Protein AF-A0A1B9M9N9-F1 (afdb_monomer_lite)

Secondary structure (DSSP, 8-state):
--GGGHHHHHHHHHHHHSEEE---EEEEEEEEETTEEEEEEEEE-TTS-EEEEEEEEE---SSPPP--EEEESS-TT-EEEHHHHHHHHHHHHHHHHHHHHHHHHHHHHHHHHHHHHHHHHHHHTTTTS-EEEEEEEEEEEEETTEEEEEEEEE-TTS-EEEEEEEEETTTT--B-EEEEEETTEEEEEEEEETTEEEEEEPBTT-TTS---HHHHHHHHHHH-

Foldseek 3Di:
DPPVVVVVVVLLVQCVVAKDFDDWDKDKDWDDDPQKIKMWMWTQDPVRDIDIDIAIAGDDDPDDDDWTKIAHPVDRVRIDIPVRNVRSVVVVVVVVVVVVVVVVVVVVVVVVVVVVVVVVVVLVLQAPFDKDKDKFKWQWDDDDQKIKTWGWWQWLVRDIDIDIDIDGCVPQVAFAFDDDQDPRITIGIWIAGPRTRDTHTATPVRPSYPDDPVRVVVVVVVVD

Sequence (224 aa):
MAVRNYLGLIDDYRISRNPVVVDYKVEGKCRAKRMVDNCSVKITTDTGKVIERNYTFLGGKKGNYEVVTVASADDPSLVTIDLAIDNMKTQFLGTIFLILIFILVIWMSLGCFLRTHKMLKVIDEINGKKLTPVIVPIKLITYGKTMTALYRANNAQGVNAKYAANFNKESDGGPIIIGDIIRSKCNVLAVIGQNNSVPIILDENFTRCDFTDSEIQALIEVLS

pLDDT: mean 76.4, std 11.52, range [31.25, 93.75]

Structure (mmCIF, N/CA/C/O backbone):
data_AF-A0A1B9M9N9-F1
#
_entry.id   AF-A0A1B9M9N9-F1
#
loop_
_atom_site.group_PDB
_atom_site.id
_atom_site.type_symbol
_atom_site.label_atom_id
_atom_site.label_alt_id
_atom_site.label_comp_id
_atom_site.label_asym_id
_atom_site.label_entity_id
_atom_site.label_seq_id
_atom_site.pdbx_PDB_ins_code
_atom_site.Cartn_x
_atom_site.Cartn_y
_atom_site.Cartn_z
_atom_site.occupancy
_atom_site.B_iso_or_equiv
_atom_site.auth_seq_id
_atom_site.auth_comp_id
_atom_site.auth_asym_id
_atom_site.auth_atom_id
_atom_site.pdbx_PDB_model_num
ATOM 1 N N . MET A 1 1 ? -4.664 -9.719 28.047 1.00 35.31 1 MET A N 1
ATOM 2 C CA . MET A 1 1 ? -5.474 -8.694 28.752 1.00 35.31 1 MET A CA 1
ATOM 3 C C . MET A 1 1 ? -6.896 -8.520 28.192 1.00 35.31 1 MET A C 1
ATOM 5 O O . MET A 1 1 ? -7.723 -7.985 28.909 1.00 35.31 1 MET A O 1
ATOM 9 N N . ALA A 1 2 ? -7.220 -8.993 26.977 1.00 31.66 2 ALA A N 1
ATOM 10 C CA . ALA A 1 2 ? -8.541 -8.796 26.352 1.00 31.66 2 ALA A CA 1
ATOM 11 C C . ALA A 1 2 ? -9.672 -9.725 26.856 1.00 31.66 2 ALA A C 1
ATOM 13 O O . ALA A 1 2 ? -10.840 -9.377 26.754 1.00 31.66 2 ALA A O 1
ATOM 14 N N . VAL A 1 3 ? -9.347 -10.891 27.426 1.00 31.25 3 VAL A N 1
ATOM 15 C CA . VAL A 1 3 ? -10.347 -11.938 27.733 1.00 31.25 3 VAL A CA 1
ATOM 16 C C . VAL A 1 3 ? -11.200 -11.617 28.973 1.00 31.25 3 VAL A C 1
ATOM 18 O O . VAL A 1 3 ? -12.354 -12.024 29.047 1.00 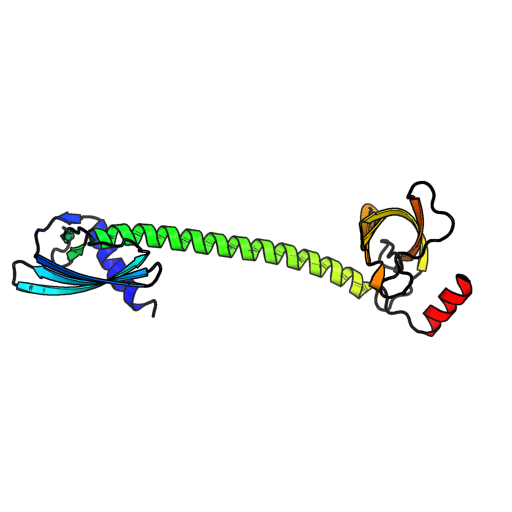31.25 3 VAL A O 1
ATOM 21 N N . ARG A 1 4 ? -10.688 -10.830 29.933 1.00 36.84 4 ARG A N 1
ATOM 22 C CA . ARG A 1 4 ? -11.401 -10.547 31.197 1.00 36.84 4 ARG A CA 1
ATOM 23 C C . ARG A 1 4 ? -12.594 -9.590 31.039 1.00 36.84 4 ARG A C 1
ATOM 25 O O . ARG A 1 4 ? -13.500 -9.638 31.858 1.00 36.84 4 ARG A O 1
ATOM 32 N N . ASN A 1 5 ? -12.617 -8.780 29.978 1.00 49.75 5 ASN A N 1
ATOM 33 C CA . ASN A 1 5 ? -13.704 -7.831 29.699 1.00 49.75 5 ASN A CA 1
ATOM 34 C C . ASN A 1 5 ? -14.901 -8.474 28.971 1.00 49.75 5 ASN A C 1
ATOM 36 O O . ASN A 1 5 ? -15.958 -7.861 28.883 1.00 49.75 5 ASN A O 1
ATOM 40 N N . TYR A 1 6 ? -14.761 -9.702 28.458 1.00 48.56 6 TYR A N 1
ATOM 41 C CA . TYR A 1 6 ? -15.799 -10.343 27.640 1.00 48.56 6 TYR A CA 1
ATOM 42 C C . TYR A 1 6 ? -16.968 -10.903 28.471 1.00 48.56 6 TYR A C 1
ATOM 44 O O . TYR A 1 6 ? -18.100 -10.925 28.003 1.00 48.56 6 TYR A O 1
ATOM 52 N N . LEU A 1 7 ? -16.712 -11.309 29.723 1.00 53.62 7 LEU A N 1
ATOM 53 C CA . LEU A 1 7 ? -17.749 -11.797 30.647 1.00 53.62 7 LEU A CA 1
ATOM 54 C C . LEU A 1 7 ? -18.749 -10.696 31.033 1.00 53.62 7 LEU A C 1
ATOM 56 O O . LEU A 1 7 ? -19.947 -10.948 31.031 1.00 53.62 7 LEU A O 1
ATOM 60 N N . GLY A 1 8 ? -18.272 -9.468 31.270 1.00 63.09 8 GLY A N 1
ATOM 61 C CA . GLY A 1 8 ? -19.150 -8.316 31.509 1.00 63.09 8 GLY A CA 1
ATOM 62 C C . GLY A 1 8 ? -20.024 -7.984 30.296 1.00 63.09 8 GLY A C 1
ATOM 63 O O . GLY A 1 8 ? -21.200 -7.690 30.459 1.00 63.09 8 GLY A O 1
ATOM 64 N N . LEU A 1 9 ? -19.482 -8.151 29.084 1.00 65.25 9 LEU A N 1
ATOM 65 C CA . LEU A 1 9 ? -20.195 -7.910 27.826 1.00 65.25 9 LEU A CA 1
ATOM 66 C C . LEU A 1 9 ? -21.396 -8.852 27.627 1.00 65.25 9 LEU A C 1
ATOM 68 O O . LEU A 1 9 ? -22.416 -8.449 27.078 1.00 65.25 9 LEU A O 1
ATOM 72 N N . ILE A 1 10 ? -21.277 -10.114 28.054 1.00 69.00 10 ILE A N 1
ATOM 73 C CA . ILE A 1 10 ? -22.357 -11.109 27.949 1.00 69.00 10 ILE A CA 1
ATOM 74 C C . ILE A 1 10 ? -23.498 -10.764 28.909 1.00 69.00 10 ILE A C 1
ATOM 76 O O . ILE A 1 10 ? -24.665 -10.845 28.522 1.00 69.00 10 ILE A O 1
ATOM 80 N N . ASP A 1 11 ? -23.169 -10.358 30.135 1.00 70.75 11 ASP A N 1
ATOM 81 C CA . ASP A 1 11 ? -24.157 -9.893 31.110 1.00 70.75 11 ASP A CA 1
ATOM 82 C C . ASP A 1 11 ? -24.847 -8.615 30.620 1.00 70.75 11 ASP A C 1
ATOM 84 O O . ASP A 1 11 ? -26.074 -8.546 30.612 1.00 70.75 11 ASP A O 1
ATOM 88 N N . ASP A 1 12 ? -24.077 -7.637 30.135 1.00 68.25 12 ASP A N 1
ATOM 89 C CA . ASP A 1 12 ? -24.607 -6.383 29.590 1.00 68.25 12 ASP A CA 1
ATOM 90 C C . ASP A 1 12 ? -25.486 -6.642 28.347 1.00 68.25 12 ASP A C 1
ATOM 92 O O . ASP A 1 12 ? -26.533 -6.014 28.174 1.00 68.25 12 ASP A O 1
ATOM 96 N N . TYR A 1 13 ? -25.136 -7.633 27.515 1.00 72.88 13 TYR A N 1
ATOM 97 C CA . TYR A 1 13 ? -25.971 -8.081 26.398 1.00 72.88 13 TYR A CA 1
ATOM 98 C C . TYR A 1 13 ? -27.291 -8.705 26.865 1.00 72.88 13 TYR A C 1
ATOM 100 O O . TYR A 1 13 ? -28.342 -8.377 26.309 1.00 72.88 13 TYR A O 1
ATOM 108 N N . ARG A 1 14 ? -27.272 -9.563 27.894 1.00 73.25 14 ARG A N 1
ATOM 109 C CA . ARG A 1 14 ? -28.495 -10.141 28.481 1.00 73.25 14 ARG A CA 1
ATOM 110 C C . ARG A 1 14 ? -29.400 -9.062 29.072 1.00 73.25 14 ARG A C 1
ATOM 112 O O . ARG A 1 14 ? -30.596 -9.078 28.804 1.00 73.25 14 ARG A O 1
ATOM 119 N N . ILE A 1 15 ? -28.834 -8.089 29.788 1.00 73.19 15 ILE A N 1
ATOM 120 C CA . ILE A 1 15 ? -29.589 -6.950 30.331 1.00 73.19 15 ILE A CA 1
ATOM 121 C C . ILE A 1 15 ? -30.207 -6.119 29.195 1.00 73.19 15 ILE A C 1
ATOM 123 O O . ILE A 1 15 ? -31.373 -5.744 29.276 1.00 73.19 15 ILE A O 1
ATOM 127 N N . SER A 1 16 ? -29.484 -5.909 28.087 1.00 73.12 16 SER A N 1
ATOM 128 C CA . SER A 1 16 ? -29.978 -5.119 26.946 1.00 73.12 16 SER A CA 1
ATOM 129 C C . SER A 1 16 ? -31.215 -5.697 26.241 1.00 73.12 16 SER A C 1
ATOM 131 O O . SER A 1 16 ? -31.882 -4.978 25.498 1.00 73.12 16 SER A O 1
ATOM 133 N N . ARG A 1 17 ? -31.528 -6.987 26.445 1.00 78.81 17 ARG A N 1
ATOM 134 C CA . ARG A 1 17 ? -32.688 -7.658 25.832 1.00 78.81 17 ARG A CA 1
ATOM 135 C C . ARG A 1 17 ? -34.008 -7.287 26.500 1.00 78.81 17 ARG A C 1
ATOM 137 O O . ARG A 1 17 ? -35.019 -7.255 25.804 1.00 78.81 17 ARG A O 1
ATOM 144 N N . ASN A 1 18 ? -33.991 -7.025 27.807 1.00 79.44 18 ASN A N 1
ATOM 145 C CA . ASN A 1 18 ? -35.170 -6.638 28.579 1.00 79.44 18 ASN A CA 1
ATOM 146 C C . ASN A 1 18 ? -34.781 -5.693 29.740 1.00 79.44 18 ASN A C 1
ATOM 148 O O . ASN A 1 18 ? -34.772 -6.111 30.903 1.00 79.44 18 ASN A O 1
ATOM 152 N N . PRO A 1 19 ? -34.363 -4.450 29.425 1.00 80.75 19 PRO A N 1
ATOM 153 C CA . PRO A 1 19 ? -33.840 -3.515 30.414 1.00 80.75 19 PRO A CA 1
ATOM 154 C C . PRO A 1 19 ? -34.961 -2.872 31.238 1.00 80.75 19 PRO A C 1
ATOM 156 O O . PRO A 1 19 ? -35.905 -2.308 30.685 1.00 80.75 19 PRO A O 1
ATOM 159 N N . VAL A 1 20 ? -34.818 -2.890 32.563 1.00 81.12 20 VAL A N 1
ATOM 160 C CA . VAL A 1 20 ? -35.701 -2.196 33.511 1.00 81.12 20 VAL A CA 1
ATOM 161 C C . VAL A 1 20 ? -34.886 -1.165 34.275 1.00 81.12 20 VAL A C 1
ATOM 163 O O . VAL A 1 20 ? -33.845 -1.481 34.851 1.00 81.12 20 VAL A O 1
ATOM 166 N N . VAL A 1 21 ? -35.355 0.081 34.272 1.00 82.06 21 VAL A N 1
ATOM 167 C CA . VAL A 1 21 ? -34.722 1.166 35.026 1.00 82.06 21 VAL A CA 1
ATOM 168 C C . VAL A 1 21 ? -34.972 0.945 36.515 1.00 82.06 21 VAL A C 1
ATOM 170 O O . VAL A 1 21 ? -36.117 0.792 36.938 1.00 82.06 21 VAL A O 1
ATOM 173 N N . VAL A 1 22 ? -33.899 0.937 37.301 1.00 81.38 22 VAL A N 1
ATOM 174 C CA . VAL A 1 22 ? -33.930 0.802 38.763 1.00 81.38 22 VAL A CA 1
ATOM 175 C C . VAL A 1 22 ? -33.190 1.981 39.381 1.00 81.38 22 VAL A C 1
ATOM 177 O O . VAL A 1 22 ? -32.189 2.426 38.825 1.00 81.38 22 VAL A O 1
ATOM 180 N N . ASP A 1 23 ? -33.663 2.501 40.512 1.00 81.06 23 ASP A N 1
ATOM 181 C CA . ASP A 1 23 ? -33.042 3.644 41.194 1.00 81.06 23 ASP A CA 1
ATOM 182 C C . ASP A 1 23 ? -32.118 3.154 42.319 1.00 81.06 23 ASP A C 1
ATOM 184 O O . ASP A 1 23 ? -32.524 2.998 43.472 1.00 81.06 23 ASP A O 1
ATOM 188 N N . TYR A 1 24 ? -30.876 2.821 41.962 1.00 81.56 24 TYR A N 1
ATOM 189 C CA . TYR A 1 24 ? -29.853 2.377 42.908 1.00 81.56 24 TYR A CA 1
ATOM 190 C C . TYR A 1 24 ? -28.739 3.409 43.028 1.00 81.56 24 TYR A C 1
ATOM 192 O O . TYR A 1 24 ? -28.399 4.113 42.079 1.00 81.56 24 TYR A O 1
ATOM 200 N N . LYS A 1 25 ? -28.113 3.481 44.208 1.00 79.75 25 LYS A N 1
ATOM 201 C CA . LYS A 1 25 ? -27.028 4.436 44.436 1.00 79.75 25 LYS A CA 1
ATOM 202 C C . LYS A 1 25 ? -25.783 4.001 43.659 1.00 79.75 25 LYS A C 1
ATOM 204 O O . LYS A 1 25 ? -25.244 2.918 43.901 1.00 79.75 25 LYS A O 1
ATOM 209 N N . VAL A 1 26 ? -25.301 4.876 42.776 1.00 79.38 26 VAL A N 1
ATOM 210 C CA . VAL A 1 26 ? -24.106 4.651 41.950 1.00 79.38 26 VAL A CA 1
ATOM 211 C C . VAL A 1 26 ? -22.979 5.585 42.366 1.00 79.38 26 VAL A C 1
ATOM 213 O O . VAL A 1 26 ? -23.140 6.802 42.401 1.00 79.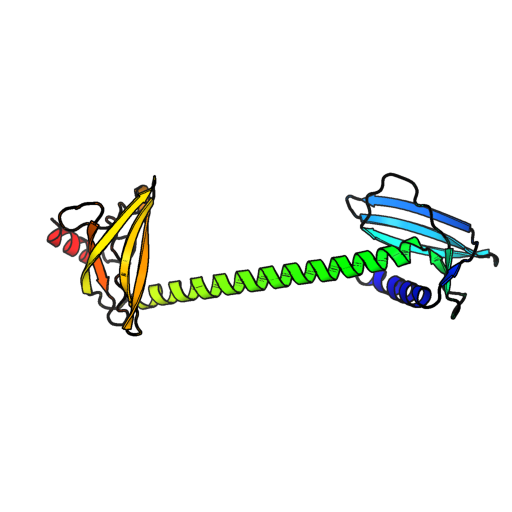38 26 VAL A O 1
ATOM 216 N N . GLU A 1 27 ? -21.801 5.022 42.618 1.00 82.12 27 GLU A N 1
ATOM 217 C CA . GLU A 1 27 ? -20.566 5.777 42.817 1.00 82.12 27 GLU A CA 1
ATOM 218 C C . GLU A 1 27 ? -19.528 5.344 41.776 1.00 82.12 27 GLU A C 1
ATOM 220 O O . GLU A 1 27 ? -19.116 4.185 41.732 1.00 82.12 27 GLU A O 1
ATOM 225 N N . GLY A 1 28 ? -19.095 6.271 40.918 1.00 77.50 28 GLY A N 1
ATOM 226 C CA . GLY A 1 28 ? -18.171 5.989 39.818 1.00 77.50 28 GLY A CA 1
ATOM 227 C C . GLY A 1 28 ? -16.911 6.850 39.855 1.00 77.50 28 GLY A C 1
ATOM 228 O O . GLY A 1 28 ? -16.963 8.040 40.156 1.00 77.50 28 GLY A O 1
ATOM 229 N N . LYS A 1 29 ? -15.761 6.263 39.508 1.00 80.75 29 LYS A N 1
ATOM 230 C CA . LYS A 1 29 ? -14.514 6.992 39.228 1.00 80.75 29 LYS A CA 1
ATOM 231 C C . LYS A 1 29 ? -13.989 6.611 37.852 1.00 80.75 29 LYS A C 1
ATOM 233 O O . LYS A 1 29 ? -13.648 5.453 37.625 1.00 80.75 29 LYS A O 1
ATOM 238 N N . CYS A 1 30 ? -13.861 7.597 36.969 1.00 76.88 30 CYS A N 1
ATOM 239 C CA . CYS A 1 30 ? -13.324 7.419 35.624 1.00 76.88 30 CYS A CA 1
ATOM 240 C C . CYS A 1 30 ? -11.920 8.015 35.495 1.00 76.88 30 CYS A C 1
ATOM 242 O O . CYS A 1 30 ? -11.649 9.123 35.959 1.00 76.88 30 CYS A O 1
ATOM 244 N N . ARG A 1 31 ? -11.015 7.281 34.844 1.00 76.50 31 ARG A N 1
ATOM 245 C CA . ARG A 1 31 ? -9.699 7.759 34.412 1.00 76.50 31 ARG A CA 1
ATOM 246 C C . ARG A 1 31 ? -9.625 7.728 32.893 1.00 76.50 31 ARG A C 1
ATOM 248 O O . ARG A 1 31 ? -9.583 6.651 32.298 1.00 76.50 31 ARG A O 1
ATOM 255 N N . ALA A 1 32 ? -9.541 8.911 32.298 1.00 73.12 32 ALA A N 1
ATOM 256 C CA . ALA A 1 32 ? -9.332 9.070 30.868 1.00 73.12 32 ALA A CA 1
ATOM 257 C C . ALA A 1 32 ? -7.855 8.889 30.497 1.00 73.12 32 ALA A C 1
ATOM 259 O O . ALA A 1 32 ? -6.971 9.521 31.084 1.00 73.12 32 ALA A O 1
ATOM 260 N N . LYS A 1 33 ? -7.569 8.039 29.506 1.00 70.19 33 LYS A N 1
ATOM 261 C CA . LYS A 1 33 ? -6.236 7.871 28.913 1.00 70.19 33 LYS A CA 1
ATOM 262 C C . LYS A 1 33 ? -6.341 7.913 27.387 1.00 70.19 33 LYS A C 1
ATOM 264 O O . LYS A 1 33 ? -6.653 6.919 26.737 1.00 70.19 33 LYS A O 1
ATOM 269 N N . ARG A 1 34 ? -5.989 9.066 26.806 1.00 74.75 34 ARG A N 1
ATOM 270 C CA . ARG A 1 34 ? -6.115 9.370 25.366 1.00 74.75 34 ARG A CA 1
ATOM 271 C C . ARG A 1 34 ? -7.561 9.233 24.870 1.00 74.75 34 ARG A C 1
ATOM 273 O O . ARG A 1 34 ? -8.344 10.132 25.124 1.00 74.75 34 ARG A O 1
ATOM 280 N N . MET A 1 35 ? -7.866 8.149 24.156 1.00 68.56 35 MET A N 1
ATOM 281 C CA . MET A 1 35 ? -9.178 7.846 23.567 1.00 68.56 35 MET A CA 1
ATOM 282 C C . MET A 1 35 ? -9.902 6.713 24.309 1.00 68.56 35 MET A C 1
ATOM 284 O O . MET A 1 35 ? -10.883 6.172 23.810 1.00 68.56 35 MET A O 1
ATOM 288 N N . VAL A 1 36 ? -9.380 6.286 25.462 1.00 69.25 36 VAL A N 1
ATOM 289 C CA . VAL A 1 36 ? -9.940 5.189 26.252 1.00 69.25 36 VAL A CA 1
ATOM 290 C C . VAL A 1 36 ? -10.181 5.674 27.670 1.00 69.25 36 VAL A C 1
ATOM 292 O O . VAL A 1 36 ? -9.242 6.093 28.352 1.00 69.25 36 VAL A O 1
ATOM 295 N N . ASP A 1 37 ? -11.420 5.541 28.123 1.00 76.25 37 ASP A N 1
ATOM 296 C CA . ASP A 1 37 ? -11.815 5.837 29.491 1.00 76.25 37 ASP A CA 1
ATOM 297 C C . ASP A 1 37 ? -11.978 4.525 30.261 1.00 76.25 37 ASP A C 1
ATOM 299 O O . ASP A 1 37 ? -12.618 3.580 29.799 1.00 76.25 37 ASP A O 1
ATOM 303 N N . ASN A 1 38 ? -11.356 4.458 31.439 1.00 77.56 38 ASN A N 1
ATOM 304 C CA . ASN A 1 38 ? -11.513 3.347 32.371 1.00 77.56 38 ASN A CA 1
ATOM 305 C C . ASN A 1 38 ? -12.298 3.830 33.582 1.00 77.56 38 ASN A C 1
ATOM 307 O O . ASN A 1 38 ? -11.801 4.662 34.343 1.00 77.56 38 ASN A O 1
ATOM 311 N N . CYS A 1 39 ? -13.499 3.302 33.768 1.00 76.50 39 CYS A N 1
ATOM 312 C CA . CYS A 1 39 ? -14.385 3.646 34.865 1.00 76.50 39 CYS A CA 1
ATOM 313 C C . CYS A 1 39 ? -14.537 2.464 35.819 1.00 76.50 39 CYS A C 1
ATOM 315 O O . CYS A 1 39 ? -14.871 1.359 35.404 1.00 76.50 39 CYS A O 1
ATOM 317 N N . SER A 1 40 ? -14.326 2.706 37.108 1.00 80.44 40 SER A N 1
ATOM 318 C CA . SER A 1 40 ? -14.681 1.774 38.177 1.00 80.44 40 SER A CA 1
ATOM 319 C C . SER A 1 40 ? -15.952 2.278 38.841 1.00 80.44 40 SER A C 1
ATOM 321 O O . SER A 1 40 ? -15.991 3.422 39.298 1.00 80.44 40 SER A O 1
ATOM 323 N N . VAL A 1 41 ? -16.983 1.442 38.874 1.00 82.31 41 VAL A N 1
ATOM 324 C CA . VAL A 1 41 ? -18.322 1.796 39.347 1.00 82.31 41 VAL A CA 1
ATOM 325 C C . VAL A 1 41 ? -18.730 0.847 40.463 1.00 82.31 41 VAL A C 1
ATOM 327 O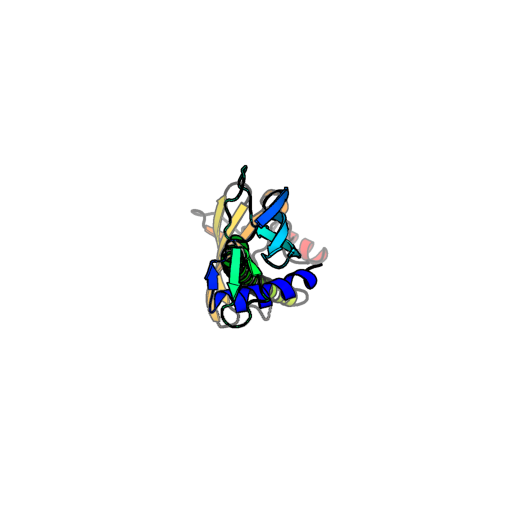 O . VAL A 1 41 ? -18.562 -0.368 40.349 1.00 82.31 41 VAL A O 1
ATOM 330 N N . LYS A 1 42 ? -19.270 1.411 41.540 1.00 84.00 42 LYS A N 1
ATOM 331 C CA . LYS A 1 42 ? -19.903 0.688 42.638 1.00 84.00 42 LYS A CA 1
ATOM 332 C C . LYS A 1 42 ? -21.395 0.971 42.609 1.00 84.00 42 LYS A C 1
ATOM 334 O O . LYS A 1 42 ? -21.798 2.132 42.624 1.00 84.00 42 LYS A O 1
ATOM 339 N N . ILE A 1 43 ? -22.189 -0.088 42.560 1.00 81.50 43 ILE A N 1
ATOM 340 C CA . ILE A 1 43 ? -23.648 -0.028 42.601 1.00 81.50 43 ILE A CA 1
ATOM 341 C C . ILE A 1 43 ? -24.078 -0.636 43.931 1.00 81.50 43 ILE A C 1
ATOM 343 O O . ILE A 1 43 ? -23.753 -1.792 44.211 1.00 81.50 43 ILE A O 1
ATOM 347 N N . THR A 1 44 ? -24.785 0.136 44.748 1.00 82.69 44 THR A N 1
ATOM 348 C CA . THR A 1 44 ? -25.358 -0.344 46.009 1.00 82.69 44 THR A CA 1
ATOM 349 C C . THR A 1 44 ? -26.854 -0.528 45.819 1.00 82.69 44 THR A C 1
ATOM 351 O O . THR A 1 44 ? -27.578 0.449 45.622 1.00 82.69 44 THR A O 1
ATOM 354 N N . THR A 1 45 ? -27.311 -1.777 45.862 1.00 78.25 45 THR A N 1
ATOM 355 C CA . THR A 1 45 ? -28.738 -2.110 45.772 1.00 78.25 45 THR A CA 1
ATOM 356 C C . THR A 1 45 ? -29.468 -1.722 47.061 1.00 78.25 45 THR A C 1
ATOM 358 O O . THR A 1 45 ? -28.854 -1.627 48.124 1.00 78.25 45 THR A O 1
ATOM 361 N N . ASP A 1 46 ? -30.789 -1.608 46.994 1.00 76.00 46 ASP A N 1
ATOM 362 C CA . ASP A 1 46 ? -31.705 -1.455 48.137 1.00 76.00 46 ASP A CA 1
ATOM 363 C C . ASP A 1 46 ? -31.504 -2.491 49.264 1.00 76.00 46 ASP A C 1
ATOM 365 O O . ASP A 1 46 ? -31.595 -2.157 50.442 1.00 76.00 46 ASP A O 1
ATOM 369 N N . THR A 1 47 ? -31.133 -3.727 48.920 1.00 78.12 47 THR A N 1
ATOM 370 C CA . THR A 1 47 ? -30.795 -4.794 49.885 1.00 78.12 47 THR A CA 1
ATOM 371 C C . THR A 1 47 ? -29.442 -4.606 50.593 1.00 78.12 47 THR A C 1
ATOM 373 O O . THR A 1 47 ? -29.044 -5.441 51.403 1.00 78.12 47 THR A O 1
ATOM 376 N N . GLY A 1 48 ? -28.699 -3.537 50.283 1.00 76.88 48 GLY A N 1
ATOM 377 C CA . GLY A 1 48 ? -27.369 -3.254 50.832 1.00 76.88 48 GLY A CA 1
ATOM 378 C C . GLY A 1 48 ? -26.218 -4.019 50.165 1.00 76.88 48 GLY A C 1
ATOM 379 O O . GLY A 1 48 ? -25.060 -3.836 50.543 1.00 76.88 48 GLY A O 1
ATOM 380 N N . LYS A 1 49 ? -26.497 -4.860 49.160 1.00 81.94 49 LYS A N 1
ATOM 381 C CA . LYS A 1 49 ? -25.467 -5.554 48.377 1.00 81.94 49 LYS A CA 1
ATOM 382 C C . LYS A 1 49 ? -24.685 -4.557 47.514 1.00 81.94 49 LYS A C 1
ATOM 384 O O . LYS A 1 49 ? -25.263 -3.755 46.784 1.00 81.94 49 LYS A O 1
ATOM 389 N N . VAL A 1 50 ? -23.355 -4.644 47.574 1.00 81.94 50 VAL A N 1
ATOM 390 C CA . VAL A 1 50 ? -22.440 -3.820 46.771 1.00 81.94 50 VAL A CA 1
ATOM 391 C C . VAL A 1 50 ? -21.928 -4.633 45.588 1.00 81.94 50 VAL A C 1
ATOM 393 O O . VAL A 1 50 ? -21.345 -5.703 45.764 1.00 81.94 50 VAL A O 1
ATOM 396 N N . ILE A 1 51 ? -22.138 -4.117 44.381 1.00 80.00 51 ILE A N 1
ATOM 397 C CA . ILE A 1 51 ? -21.670 -4.704 43.125 1.00 80.00 51 ILE A CA 1
ATOM 398 C C . ILE A 1 51 ? -20.607 -3.772 42.542 1.00 80.00 51 ILE A C 1
ATOM 400 O O . ILE A 1 51 ? -20.893 -2.625 42.202 1.00 80.00 51 ILE A O 1
ATOM 404 N N . GLU A 1 52 ? -19.374 -4.261 42.418 1.00 79.69 52 GLU A N 1
ATOM 405 C CA . GLU A 1 52 ? -18.284 -3.521 41.777 1.00 79.69 52 GLU A CA 1
ATOM 406 C C . GLU A 1 52 ? -18.108 -3.984 40.329 1.00 79.69 52 GLU A C 1
ATOM 408 O O . GLU A 1 52 ? -17.908 -5.173 40.068 1.00 79.69 52 GLU A O 1
ATOM 413 N N . ARG A 1 53 ? -18.149 -3.045 39.380 1.00 76.62 53 ARG A N 1
ATOM 414 C CA . ARG A 1 53 ? -17.904 -3.308 37.957 1.00 76.62 53 ARG A CA 1
ATOM 415 C C . ARG A 1 53 ? -16.876 -2.337 37.390 1.00 76.62 53 ARG A C 1
ATOM 417 O O . ARG A 1 53 ? -16.823 -1.164 37.754 1.00 76.62 53 ARG A O 1
ATOM 424 N N . ASN A 1 54 ? -16.041 -2.847 36.489 1.00 76.62 54 ASN A N 1
ATOM 425 C CA . ASN A 1 54 ? -15.065 -2.052 35.754 1.00 76.62 54 ASN A CA 1
ATOM 426 C C . ASN A 1 54 ? -15.486 -1.993 34.289 1.00 76.62 54 ASN A C 1
ATOM 428 O O . ASN A 1 54 ? -15.646 -3.033 33.654 1.00 76.62 54 ASN A O 1
ATOM 432 N N . TYR A 1 55 ? -15.618 -0.780 33.768 1.00 74.94 55 TYR A N 1
ATOM 433 C CA . TYR A 1 55 ? -15.976 -0.508 32.387 1.00 74.94 55 TYR A CA 1
ATOM 434 C C . TYR A 1 55 ? -14.800 0.149 31.675 1.00 74.94 55 TYR A C 1
ATOM 436 O O . TYR A 1 55 ? -14.174 1.077 32.190 1.00 74.94 55 TYR A O 1
ATOM 444 N N . THR A 1 56 ? -14.520 -0.325 30.469 1.00 74.06 56 THR A N 1
ATOM 445 C CA . THR A 1 56 ? -13.550 0.288 29.567 1.00 74.06 56 THR A CA 1
ATOM 446 C C . THR A 1 56 ? -14.263 0.583 28.265 1.00 74.06 56 THR A C 1
ATOM 448 O O . THR A 1 56 ? -14.755 -0.340 27.621 1.00 74.06 56 THR A O 1
ATOM 451 N N . PHE A 1 57 ? -14.294 1.846 27.861 1.00 71.88 57 PHE A N 1
ATOM 452 C CA . PHE A 1 57 ? -14.920 2.253 26.609 1.00 71.88 57 PHE A CA 1
ATOM 453 C C . PHE A 1 57 ? -14.084 3.302 25.882 1.00 71.88 57 PHE A C 1
ATOM 455 O O . PHE A 1 57 ? -13.181 3.924 26.448 1.00 71.88 57 PHE A O 1
ATOM 462 N N . LEU A 1 58 ? -14.362 3.460 24.588 1.00 67.00 58 LEU A N 1
ATOM 463 C CA . LEU A 1 58 ? -13.765 4.511 23.774 1.00 67.00 58 LEU A CA 1
ATOM 464 C C . LEU A 1 58 ? -14.415 5.839 24.165 1.00 67.00 58 LEU A C 1
ATOM 466 O O . LEU A 1 58 ? -15.605 6.044 23.947 1.00 67.00 58 LEU A O 1
ATOM 470 N N . GLY A 1 59 ? -13.629 6.710 24.784 1.00 64.06 59 GLY A N 1
ATOM 471 C CA . GLY A 1 59 ? -14.093 7.935 25.420 1.00 64.06 59 GLY A CA 1
ATOM 472 C C . GLY A 1 59 ? -13.054 9.046 25.322 1.00 64.06 59 GLY A C 1
ATOM 473 O O . GLY A 1 59 ? -11.912 8.836 24.917 1.00 64.06 59 GLY A O 1
ATOM 474 N N . GLY A 1 60 ? -13.478 10.260 25.642 1.00 59.81 60 GLY A N 1
ATOM 475 C CA . GLY A 1 60 ? -12.633 11.457 25.588 1.00 59.81 60 GLY A CA 1
ATOM 476 C C . GLY A 1 60 ? -13.342 12.714 26.081 1.00 59.81 60 GLY A C 1
ATOM 477 O O . GLY A 1 60 ? -12.873 13.831 25.850 1.00 59.81 60 GLY A O 1
ATOM 478 N N . LYS A 1 61 ? -14.501 12.551 26.730 1.00 63.44 61 LYS A N 1
ATOM 479 C CA . LYS A 1 61 ? -15.302 13.667 27.215 1.00 63.44 61 LYS A CA 1
ATOM 480 C C . LYS A 1 61 ? -14.653 14.187 28.498 1.00 63.44 61 LYS A C 1
ATOM 482 O O . LYS A 1 61 ? -14.492 13.453 29.469 1.00 63.44 61 LYS A O 1
ATOM 487 N N . LYS A 1 62 ? -14.265 15.464 28.515 1.00 57.94 62 LYS A N 1
ATOM 488 C CA . LYS A 1 62 ? -13.858 16.146 29.752 1.00 57.94 62 LYS A CA 1
ATOM 489 C C . LYS A 1 62 ? -15.124 16.517 30.528 1.00 57.94 62 LYS A C 1
ATOM 491 O O . LYS A 1 62 ? -15.753 17.519 30.208 1.00 57.94 62 LYS A O 1
ATOM 496 N N . GLY A 1 63 ? -15.514 15.704 31.505 1.00 65.75 63 GLY A N 1
ATOM 497 C CA . GLY A 1 63 ? -16.665 15.982 32.368 1.00 65.75 63 GLY A CA 1
ATOM 498 C C . GLY A 1 63 ? -17.184 14.746 33.099 1.00 65.75 63 GLY A C 1
ATOM 499 O O . GLY A 1 63 ? -16.669 13.646 32.912 1.00 65.75 63 GLY A O 1
ATOM 500 N N . ASN A 1 64 ? -18.207 14.945 33.929 1.00 69.50 64 ASN A N 1
ATOM 501 C CA . ASN A 1 64 ? -18.934 13.850 34.564 1.00 69.50 64 ASN A CA 1
ATOM 502 C C . ASN A 1 64 ? -19.886 13.205 33.547 1.00 69.50 64 ASN A C 1
ATOM 504 O O . ASN A 1 64 ? -20.465 13.893 32.704 1.00 69.50 64 ASN A O 1
ATOM 508 N N . TYR A 1 65 ? -20.033 11.886 33.628 1.00 69.00 65 TYR A N 1
ATOM 509 C CA . TYR A 1 65 ? -21.033 11.143 32.872 1.00 69.00 65 TYR A CA 1
ATOM 510 C C . TYR A 1 65 ? -22.302 11.040 33.724 1.00 69.00 65 TYR A C 1
ATOM 512 O O . TYR A 1 65 ? -22.228 10.582 34.864 1.00 69.00 65 TYR A O 1
ATOM 520 N N . GLU A 1 66 ? -23.441 11.482 33.193 1.00 73.06 66 GLU A N 1
ATOM 521 C CA . GLU A 1 66 ? -24.752 11.164 33.767 1.00 73.06 66 GLU A CA 1
ATOM 522 C C . GLU A 1 66 ? -25.102 9.736 33.352 1.00 73.06 66 GLU A C 1
ATOM 524 O O . GLU A 1 66 ? -24.983 9.397 32.175 1.00 73.06 66 GLU A O 1
ATOM 529 N N . VAL A 1 67 ? -25.435 8.893 34.329 1.00 77.19 67 VAL A N 1
ATOM 530 C CA . VAL A 1 67 ? -25.698 7.466 34.121 1.00 77.19 67 VAL A CA 1
ATOM 531 C C . VAL A 1 67 ? -26.910 7.040 34.932 1.00 77.19 67 VAL A C 1
ATOM 533 O O . VAL A 1 67 ? -27.143 7.563 36.023 1.00 77.19 67 VAL A O 1
ATOM 536 N N . VAL A 1 68 ? -27.643 6.062 34.415 1.00 80.25 68 VAL A N 1
ATOM 537 C CA . VAL A 1 68 ? -28.808 5.465 35.074 1.00 80.25 68 VAL A CA 1
ATOM 538 C C . VAL A 1 68 ? -28.552 3.976 35.283 1.00 80.25 68 VAL A C 1
ATOM 540 O O . VAL A 1 68 ? -27.959 3.308 34.433 1.00 80.25 68 VAL A O 1
ATOM 543 N N . THR A 1 69 ? -28.980 3.435 36.424 1.00 77.50 69 THR A N 1
ATOM 544 C CA . THR A 1 69 ? -28.911 1.994 36.688 1.00 77.50 69 THR A CA 1
ATOM 545 C C . THR A 1 69 ? -30.021 1.234 35.985 1.00 77.50 69 THR A C 1
ATOM 547 O O . THR A 1 69 ? -31.194 1.605 36.019 1.00 77.50 69 THR A O 1
ATOM 550 N N . VAL A 1 70 ? -29.632 0.129 35.361 1.00 78.75 70 VAL A N 1
ATOM 551 C CA . VAL A 1 70 ? -30.514 -0.740 34.590 1.00 78.75 70 VAL A CA 1
ATOM 552 C C . VAL A 1 70 ? -30.309 -2.176 35.055 1.00 78.75 70 VAL A C 1
ATOM 554 O O . VAL A 1 70 ? -29.177 -2.656 35.123 1.00 78.75 70 VAL A O 1
ATOM 557 N N . ALA A 1 71 ? -31.403 -2.862 35.368 1.00 79.06 71 ALA A N 1
ATOM 558 C CA . ALA A 1 71 ? -31.423 -4.282 35.695 1.00 79.06 71 ALA A CA 1
ATOM 559 C C . ALA A 1 71 ? -32.071 -5.095 34.566 1.00 79.06 71 ALA A C 1
ATOM 561 O O . ALA A 1 71 ? -32.831 -4.556 33.758 1.00 79.06 71 ALA A O 1
ATOM 562 N N . SER A 1 72 ? -31.785 -6.395 34.498 1.00 74.94 72 SER A N 1
ATOM 563 C CA . SER A 1 72 ? -32.547 -7.300 33.630 1.00 74.94 72 SER A CA 1
ATOM 564 C C . SER A 1 72 ? -33.889 -7.640 34.279 1.00 74.94 72 SER A C 1
ATOM 566 O O . SER A 1 72 ? -33.927 -8.015 35.449 1.00 74.94 72 SER A O 1
ATOM 568 N N . ALA A 1 73 ? -34.987 -7.565 33.522 1.00 72.44 73 ALA A N 1
ATOM 569 C CA . ALA A 1 73 ? -36.285 -8.054 33.995 1.00 72.44 73 ALA A CA 1
ATOM 570 C C . ALA A 1 73 ? -36.289 -9.574 34.245 1.00 72.44 73 ALA A C 1
ATOM 572 O O . ALA A 1 73 ? -37.032 -10.058 35.096 1.00 72.44 73 ALA A O 1
ATOM 573 N N . ASP A 1 74 ? -35.470 -10.314 33.490 1.00 75.31 74 ASP A N 1
ATOM 574 C CA . ASP A 1 74 ? -35.429 -11.779 33.516 1.00 75.31 74 ASP A CA 1
ATOM 575 C C . ASP A 1 74 ? -34.538 -12.304 34.660 1.00 75.31 74 ASP A C 1
ATOM 577 O O . ASP A 1 74 ? -34.750 -13.407 35.161 1.00 75.31 74 ASP A O 1
ATOM 581 N N . ASP A 1 75 ? -33.554 -11.506 35.091 1.00 71.12 75 ASP A N 1
ATOM 582 C CA . ASP A 1 75 ? -32.699 -11.780 36.248 1.00 71.12 75 ASP A CA 1
ATOM 583 C C . ASP A 1 75 ? -32.360 -10.467 36.989 1.00 71.12 75 ASP A C 1
ATOM 585 O O . ASP A 1 75 ? -31.389 -9.784 36.638 1.00 71.12 75 ASP A O 1
ATOM 589 N N . PRO A 1 76 ? -33.118 -10.109 38.043 1.00 66.38 76 PRO A N 1
ATOM 590 C CA . PRO A 1 76 ? -32.916 -8.864 38.786 1.00 66.38 76 PRO A CA 1
ATOM 591 C C . PRO A 1 76 ? -31.597 -8.827 39.578 1.00 66.38 76 PRO A C 1
ATOM 593 O O . PRO A 1 76 ? -31.247 -7.790 40.140 1.00 66.38 76 PRO A O 1
ATOM 596 N N . SER A 1 77 ? -30.833 -9.928 39.629 1.00 67.06 77 SER A N 1
ATOM 597 C CA . SER A 1 77 ? -29.488 -9.931 40.214 1.00 67.06 77 SER A CA 1
ATOM 598 C C . SER A 1 77 ? -28.424 -9.318 39.289 1.00 67.06 77 SER A C 1
ATOM 600 O O . SER A 1 77 ? -27.332 -8.966 39.754 1.00 67.06 77 SER A O 1
ATOM 602 N N . LEU A 1 78 ? -28.747 -9.157 38.000 1.00 70.19 78 LEU A N 1
ATOM 603 C CA . LEU A 1 78 ? -27.906 -8.532 36.987 1.00 70.19 78 LEU A CA 1
ATOM 604 C C . LEU A 1 78 ? -28.250 -7.046 36.858 1.00 70.19 78 LEU A C 1
ATOM 606 O O . LEU A 1 78 ? -29.298 -6.682 36.328 1.00 70.19 78 LEU A O 1
ATOM 610 N N . VAL A 1 79 ? -27.332 -6.192 37.310 1.00 72.44 79 VAL A N 1
ATOM 611 C CA . VAL A 1 79 ? -27.466 -4.730 37.279 1.00 72.44 79 VAL A CA 1
ATOM 612 C C . VAL A 1 79 ? -26.231 -4.113 36.628 1.00 72.44 79 VAL A C 1
ATOM 614 O O . VAL A 1 79 ? -25.097 -4.477 36.954 1.00 72.44 79 VAL A O 1
ATOM 617 N N . THR A 1 80 ? -26.451 -3.165 35.723 1.00 74.88 80 THR A N 1
ATOM 618 C CA . THR A 1 80 ? -25.416 -2.411 35.007 1.00 74.88 80 THR A CA 1
ATOM 619 C C . THR A 1 80 ? -25.823 -0.939 34.877 1.00 74.88 80 THR A C 1
ATOM 621 O O . THR A 1 80 ? -26.867 -0.528 35.384 1.00 74.88 80 THR A O 1
ATOM 624 N N . ILE A 1 81 ? -24.985 -0.128 34.236 1.00 74.25 81 ILE A N 1
ATOM 625 C CA . ILE A 1 81 ? -25.310 1.262 33.885 1.00 74.25 81 ILE A CA 1
ATOM 626 C C . ILE A 1 81 ? -25.638 1.363 32.393 1.00 74.25 81 ILE A C 1
ATOM 628 O O . ILE A 1 81 ? -25.021 0.683 31.573 1.00 74.25 81 ILE A O 1
ATOM 632 N N . ASP A 1 82 ? -26.577 2.230 32.030 1.00 75.31 82 ASP A N 1
ATOM 633 C CA . ASP A 1 82 ? -26.972 2.509 30.640 1.00 75.31 82 ASP A CA 1
ATOM 634 C C . ASP A 1 82 ? -25.777 2.829 29.720 1.00 75.31 82 ASP A C 1
ATOM 636 O O . ASP A 1 82 ? -25.659 2.287 28.617 1.00 75.31 82 ASP A O 1
ATOM 640 N N . LEU A 1 83 ? -24.811 3.602 30.225 1.00 72.25 83 LEU A N 1
ATOM 641 C CA . LEU A 1 83 ? -23.577 3.956 29.522 1.00 72.25 83 LEU A CA 1
ATOM 642 C C . LEU A 1 83 ? -22.740 2.734 29.099 1.00 72.25 83 LEU A C 1
ATOM 644 O O . LEU A 1 83 ? -22.005 2.802 28.111 1.00 72.25 83 LEU A O 1
ATOM 648 N N . ALA A 1 84 ? -22.819 1.617 29.826 1.00 67.56 84 ALA A N 1
ATOM 649 C CA . ALA A 1 84 ? -22.118 0.387 29.459 1.00 67.56 84 ALA A CA 1
ATOM 650 C C . ALA A 1 84 ? -22.761 -0.279 28.229 1.00 67.56 84 ALA A C 1
ATOM 652 O O . ALA A 1 84 ? -22.053 -0.716 27.318 1.00 67.56 84 ALA A O 1
ATOM 653 N N . ILE A 1 85 ? -24.097 -0.283 28.164 1.00 69.38 85 ILE A N 1
ATOM 654 C CA . ILE A 1 85 ? -24.872 -0.882 27.068 1.00 69.38 85 ILE A CA 1
ATOM 655 C C . ILE A 1 85 ? -24.663 -0.099 25.766 1.00 69.38 85 ILE A C 1
ATOM 657 O O . ILE A 1 85 ? -24.444 -0.696 24.707 1.00 69.38 85 ILE A O 1
ATOM 661 N N . ASP A 1 86 ? -24.687 1.232 25.835 1.00 71.44 86 ASP A N 1
ATOM 662 C CA . ASP A 1 86 ? -24.501 2.071 24.650 1.00 71.44 86 ASP A CA 1
ATOM 663 C C . ASP A 1 86 ? -23.081 1.966 24.095 1.00 71.44 86 ASP A C 1
ATOM 665 O O . ASP A 1 86 ? -22.890 1.778 22.890 1.00 71.44 86 ASP A O 1
ATOM 669 N N . ASN A 1 87 ? -22.071 1.973 24.966 1.00 68.69 87 ASN A N 1
ATOM 670 C CA . ASN A 1 87 ? -20.684 1.833 24.536 1.00 68.69 87 ASN A CA 1
ATOM 671 C C . ASN A 1 87 ? -20.366 0.455 23.941 1.00 68.69 87 ASN A C 1
ATOM 673 O O . ASN A 1 87 ? -19.533 0.372 23.033 1.00 68.69 87 ASN A O 1
ATOM 677 N N . MET A 1 88 ? -21.043 -0.612 24.381 1.00 70.81 88 MET A N 1
ATOM 678 C CA . MET A 1 88 ? -20.898 -1.948 23.793 1.00 70.81 88 MET A CA 1
ATOM 679 C C . MET A 1 88 ? -21.232 -1.945 22.293 1.00 70.81 88 MET A C 1
ATOM 681 O O . MET A 1 88 ? -20.491 -2.524 21.494 1.00 70.81 88 MET A O 1
ATOM 685 N N . LYS A 1 89 ? -22.309 -1.258 21.883 1.00 69.94 89 LYS A N 1
ATOM 686 C CA . LYS A 1 89 ? -22.704 -1.155 20.466 1.00 69.94 89 LYS A CA 1
ATOM 687 C C . LYS A 1 89 ? -21.655 -0.405 19.650 1.00 69.94 89 LYS A C 1
ATOM 689 O O . LYS A 1 89 ? -21.246 -0.879 18.589 1.00 69.94 89 LYS A O 1
ATOM 694 N N . THR A 1 90 ? -21.183 0.732 20.156 1.00 69.81 90 THR A N 1
ATOM 695 C CA . THR A 1 90 ? -20.172 1.564 19.488 1.00 69.81 90 THR A CA 1
ATOM 696 C C . THR A 1 90 ? -18.849 0.817 19.334 1.00 69.81 90 THR A C 1
ATOM 698 O O . THR A 1 90 ? -18.208 0.883 18.285 1.00 69.81 90 THR A O 1
ATOM 701 N N . GLN A 1 91 ? -18.461 0.044 20.351 1.00 71.44 91 GLN A N 1
ATOM 702 C CA . GLN A 1 91 ? -17.255 -0.776 20.318 1.00 71.44 91 GLN A CA 1
ATOM 703 C C . GLN A 1 91 ? -17.374 -1.934 19.318 1.00 71.44 91 GLN A C 1
ATOM 705 O O . GLN A 1 91 ? -16.407 -2.222 18.614 1.00 71.44 91 GLN A O 1
ATOM 710 N N . PHE A 1 92 ? -18.547 -2.560 19.200 1.00 76.69 92 PHE A N 1
ATOM 711 C CA . PHE A 1 92 ? -18.800 -3.624 18.224 1.00 76.69 92 PHE A CA 1
ATOM 712 C C . PHE A 1 92 ? -18.777 -3.114 16.774 1.00 76.69 92 PHE A C 1
ATOM 714 O O . PHE A 1 92 ? -18.147 -3.711 15.903 1.00 76.69 92 PHE A O 1
ATOM 721 N N . LEU A 1 93 ? -19.400 -1.962 16.511 1.00 78.56 93 LEU A N 1
ATOM 722 C CA . LEU A 1 93 ? -19.331 -1.297 15.205 1.00 78.56 93 LEU A CA 1
ATOM 723 C C . LEU A 1 93 ? -17.893 -0.894 14.849 1.00 78.56 93 LEU A C 1
ATOM 725 O O . LEU A 1 93 ? -17.442 -1.123 13.725 1.00 78.56 93 LEU A O 1
ATOM 729 N N . GLY A 1 94 ? -17.153 -0.346 15.818 1.00 75.88 94 GLY A N 1
ATOM 730 C CA . GLY A 1 94 ? -15.760 0.051 15.632 1.00 75.88 94 GLY A CA 1
ATOM 731 C C . GLY A 1 94 ? -14.835 -1.123 15.306 1.00 75.88 94 GLY A C 1
ATOM 732 O O . GLY A 1 94 ? -13.999 -1.010 14.409 1.00 75.88 94 GLY A O 1
ATOM 733 N N . THR A 1 95 ? -14.988 -2.267 15.984 1.00 78.81 95 THR A N 1
ATOM 734 C CA . THR A 1 95 ? -14.165 -3.457 15.710 1.00 78.81 95 THR A CA 1
ATOM 735 C C . THR A 1 95 ? -14.461 -4.056 14.341 1.00 78.81 95 THR A C 1
ATOM 737 O O . THR A 1 95 ? -13.516 -4.380 13.622 1.00 78.81 95 THR A O 1
ATOM 740 N N . ILE A 1 96 ? -15.733 -4.140 13.936 1.00 84.44 96 ILE A N 1
ATOM 741 C CA . ILE A 1 96 ? -16.114 -4.603 12.592 1.00 84.44 96 ILE A CA 1
ATOM 742 C C . ILE A 1 96 ? -15.490 -3.710 11.522 1.00 84.44 96 ILE A C 1
ATOM 744 O O . ILE A 1 96 ? -14.859 -4.213 10.593 1.00 84.44 96 ILE A O 1
ATOM 748 N N . PHE A 1 97 ? -15.627 -2.391 11.666 1.00 85.75 97 PHE A N 1
ATOM 749 C CA . PHE A 1 97 ? -15.075 -1.436 10.709 1.00 85.75 97 PHE A CA 1
ATOM 750 C C . PHE A 1 97 ? -13.551 -1.568 10.580 1.00 85.75 97 PHE A C 1
ATOM 752 O O . PHE A 1 97 ? -13.013 -1.600 9.473 1.00 85.75 97 PHE A O 1
ATOM 759 N N . LEU A 1 98 ? -12.855 -1.718 11.709 1.00 86.38 98 LEU A N 1
ATOM 760 C CA . LEU A 1 98 ? -11.405 -1.877 11.744 1.00 86.38 98 LEU A CA 1
ATOM 761 C C . LEU A 1 98 ? -10.960 -3.182 11.064 1.00 86.38 98 LEU A C 1
ATOM 763 O O . LEU A 1 98 ? -10.045 -3.153 10.243 1.00 86.38 98 LEU A O 1
ATOM 767 N N . ILE A 1 99 ? -11.641 -4.303 11.323 1.00 89.88 99 ILE A N 1
ATOM 768 C CA . ILE A 1 99 ? -11.381 -5.583 10.638 1.00 89.88 99 ILE A CA 1
ATOM 769 C C . ILE A 1 99 ? -11.555 -5.435 9.119 1.00 89.88 99 ILE A C 1
ATOM 771 O O . ILE A 1 99 ? -10.721 -5.916 8.352 1.00 89.88 99 ILE A O 1
ATOM 775 N N . LEU A 1 100 ? -12.597 -4.727 8.679 1.00 92.50 100 LEU A N 1
ATOM 776 C CA . LEU A 1 100 ? -12.902 -4.523 7.261 1.00 92.50 100 LEU A CA 1
ATOM 777 C C . LEU A 1 100 ? -11.796 -3.724 6.547 1.00 92.50 100 LEU A C 1
ATOM 779 O O . LEU A 1 100 ? -11.372 -4.100 5.453 1.00 92.50 100 LEU A O 1
ATOM 783 N N . ILE A 1 101 ? -11.254 -2.688 7.199 1.00 92.75 101 ILE A N 1
ATOM 784 C CA . ILE A 1 101 ? -10.090 -1.938 6.698 1.00 92.75 101 ILE A CA 1
ATOM 785 C C . ILE A 1 101 ? -8.861 -2.843 6.574 1.00 92.75 101 ILE A C 1
ATOM 787 O O . ILE A 1 101 ? -8.183 -2.811 5.547 1.00 92.75 101 ILE A O 1
ATOM 791 N N . PHE A 1 102 ? -8.570 -3.663 7.588 1.00 92.50 102 PHE A N 1
ATOM 792 C CA . PHE A 1 102 ? -7.418 -4.570 7.547 1.00 92.50 102 PHE A CA 1
ATOM 793 C C . PHE A 1 102 ? -7.515 -5.572 6.392 1.00 92.50 102 PHE A C 1
ATOM 795 O O . PHE A 1 102 ? -6.534 -5.766 5.673 1.00 92.50 102 PHE A O 1
ATOM 802 N N . ILE A 1 103 ? -8.696 -6.154 6.162 1.00 93.75 103 ILE A N 1
ATOM 803 C CA . ILE A 1 103 ? -8.932 -7.062 5.031 1.00 93.75 103 ILE A CA 1
ATOM 804 C C . ILE A 1 103 ? -8.680 -6.344 3.699 1.00 93.75 103 ILE A C 1
ATOM 806 O O . ILE A 1 103 ? -8.010 -6.893 2.825 1.00 93.75 103 ILE A O 1
ATOM 810 N N . LEU A 1 104 ? -9.151 -5.102 3.553 1.00 92.88 104 LEU A N 1
ATOM 811 C CA . LEU A 1 104 ? -8.969 -4.318 2.331 1.00 92.88 104 LEU A CA 1
ATOM 812 C C . LEU A 1 104 ? -7.488 -4.013 2.057 1.00 92.88 104 LEU A C 1
ATOM 814 O O . LEU A 1 104 ? -7.027 -4.160 0.925 1.00 92.88 104 LEU A O 1
ATOM 818 N N . VAL A 1 105 ? -6.719 -3.651 3.089 1.00 92.69 105 VAL A N 1
ATOM 819 C CA . VAL A 1 105 ? -5.272 -3.404 2.967 1.00 92.69 105 VAL A CA 1
ATOM 820 C C . VAL A 1 105 ? -4.523 -4.674 2.559 1.00 92.69 105 VAL A C 1
ATOM 822 O O . VAL A 1 105 ? -3.677 -4.615 1.667 1.00 92.69 105 VAL A O 1
ATOM 825 N N . ILE A 1 106 ? -4.853 -5.823 3.160 1.00 90.75 106 ILE A N 1
ATOM 826 C CA . ILE A 1 106 ? -4.256 -7.122 2.805 1.00 90.75 106 ILE A CA 1
ATOM 827 C C . ILE A 1 106 ? -4.589 -7.495 1.355 1.00 90.75 106 ILE A C 1
ATOM 829 O O . ILE A 1 106 ? -3.727 -7.962 0.613 1.00 90.75 106 ILE A O 1
ATOM 833 N N . TRP A 1 107 ? -5.826 -7.259 0.919 1.00 89.81 107 TRP A N 1
ATOM 834 C CA . TRP A 1 107 ? -6.243 -7.556 -0.449 1.00 89.81 107 TRP A CA 1
ATOM 835 C C . TRP A 1 107 ? -5.486 -6.708 -1.479 1.00 89.81 107 TRP A C 1
ATOM 837 O O . TRP A 1 107 ? -4.994 -7.217 -2.489 1.00 89.81 107 TRP A O 1
ATOM 847 N N . MET A 1 108 ? -5.345 -5.409 -1.203 1.00 88.94 108 MET A N 1
ATOM 848 C CA . MET A 1 108 ? -4.607 -4.481 -2.061 1.00 88.94 108 MET A CA 1
ATOM 849 C C . MET A 1 108 ? -3.111 -4.805 -2.110 1.00 88.94 108 MET A C 1
ATOM 851 O O . MET A 1 108 ? -2.508 -4.772 -3.187 1.00 88.94 108 MET A O 1
ATOM 855 N N . SER A 1 109 ? -2.506 -5.152 -0.971 1.00 85.25 109 SER A N 1
ATOM 856 C CA . SER A 1 109 ? -1.086 -5.504 -0.908 1.00 85.25 109 SER A CA 1
ATOM 857 C C . SER A 1 109 ? -0.792 -6.815 -1.637 1.00 85.25 109 SER A C 1
ATOM 859 O O . SER A 1 109 ? 0.168 -6.870 -2.405 1.00 85.25 109 SER A O 1
ATOM 861 N N . LEU A 1 110 ? -1.655 -7.828 -1.503 1.00 88.25 110 LEU A N 1
ATOM 862 C CA . LEU A 1 110 ? -1.529 -9.087 -2.237 1.00 88.25 110 LEU A CA 1
ATOM 863 C C . LEU A 1 110 ? -1.623 -8.867 -3.754 1.00 88.25 110 LEU A C 1
ATOM 865 O O . LEU A 1 110 ? -0.813 -9.402 -4.513 1.00 88.25 110 LEU A O 1
ATOM 869 N N . GLY A 1 111 ? -2.558 -8.026 -4.207 1.00 81.88 111 GLY A N 1
ATOM 870 C CA . GLY A 1 111 ? -2.676 -7.657 -5.620 1.00 81.88 111 GLY A CA 1
ATOM 871 C C . GLY A 1 111 ? -1.422 -6.965 -6.168 1.00 81.88 111 GLY A C 1
ATOM 872 O O . GLY A 1 111 ? -0.993 -7.253 -7.288 1.00 81.88 111 GLY A O 1
ATOM 873 N N . CYS A 1 112 ? -0.804 -6.087 -5.375 1.00 78.75 112 CYS A N 1
ATOM 874 C CA . CYS A 1 112 ? 0.460 -5.440 -5.727 1.00 78.75 112 CYS A CA 1
ATOM 875 C C . CYS A 1 112 ? 1.613 -6.454 -5.783 1.00 78.75 112 CYS A C 1
ATOM 877 O O . CYS A 1 112 ? 2.338 -6.519 -6.775 1.00 78.75 112 CYS A O 1
ATOM 879 N N . PHE A 1 113 ? 1.719 -7.317 -4.772 1.00 77.81 113 PHE A N 1
ATOM 880 C CA . PHE A 1 113 ? 2.765 -8.332 -4.672 1.00 77.81 113 PHE A CA 1
ATOM 881 C C . PHE A 1 113 ? 2.747 -9.309 -5.857 1.00 77.81 113 PHE A C 1
ATOM 883 O O . PHE A 1 113 ? 3.781 -9.568 -6.472 1.00 77.81 113 PHE A O 1
ATOM 890 N N . LEU A 1 114 ? 1.561 -9.783 -6.256 1.00 75.06 114 LEU A N 1
ATOM 891 C CA . LEU A 1 114 ? 1.403 -10.663 -7.418 1.00 75.06 114 LEU A CA 1
ATOM 892 C C . LEU A 1 114 ? 1.792 -9.982 -8.740 1.00 75.06 114 LEU A C 1
ATOM 894 O O . LEU A 1 114 ? 2.305 -10.646 -9.642 1.00 75.06 114 LEU A O 1
ATOM 898 N N . ARG A 1 115 ? 1.574 -8.666 -8.881 1.00 67.81 115 ARG A N 1
ATOM 899 C CA . ARG A 1 115 ? 2.027 -7.907 -10.061 1.00 67.81 115 ARG A CA 1
ATOM 900 C C . ARG A 1 115 ? 3.550 -7.790 -10.095 1.00 67.81 115 ARG A C 1
ATOM 902 O O . ARG A 1 115 ? 4.139 -8.039 -11.143 1.00 67.81 115 ARG A O 1
ATOM 909 N N . THR A 1 116 ? 4.182 -7.487 -8.964 1.00 62.94 116 THR A N 1
ATOM 910 C CA . THR A 1 116 ? 5.645 -7.389 -8.862 1.00 62.94 116 THR A CA 1
ATOM 911 C C . THR A 1 116 ? 6.321 -8.732 -9.129 1.00 62.94 116 THR A C 1
ATOM 913 O O . THR A 1 116 ? 7.282 -8.794 -9.888 1.00 62.94 116 THR A O 1
ATOM 916 N N . HIS A 1 117 ? 5.780 -9.835 -8.606 1.00 62.72 117 HIS A N 1
ATOM 917 C CA . HIS A 1 117 ? 6.351 -11.164 -8.835 1.00 62.72 117 HIS A CA 1
ATOM 918 C C . HIS A 1 117 ? 6.237 -11.621 -10.301 1.00 62.72 117 HIS A C 1
ATOM 920 O O . HIS A 1 117 ? 7.119 -12.317 -10.805 1.00 62.72 117 HIS A O 1
ATOM 926 N N . LYS A 1 118 ? 5.180 -11.214 -11.021 1.00 58.97 118 LYS A N 1
ATOM 927 C CA . LYS A 1 118 ? 5.095 -11.440 -12.475 1.00 58.97 118 LYS A CA 1
ATOM 928 C C . LYS A 1 118 ? 6.193 -10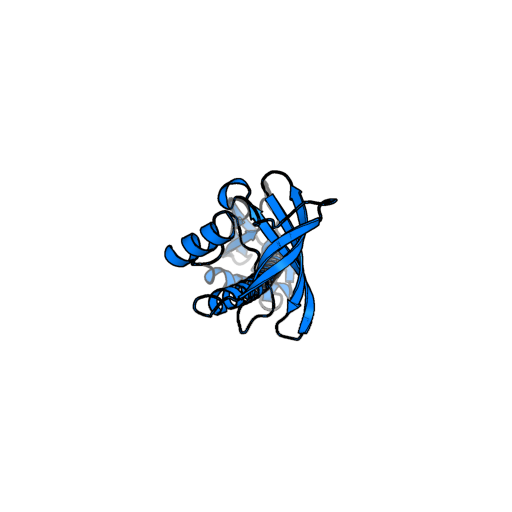.690 -13.230 1.00 58.97 118 LYS A C 1
ATOM 930 O O . LYS A 1 118 ? 6.730 -11.242 -14.179 1.00 58.97 118 LYS A O 1
ATOM 935 N N . MET A 1 119 ? 6.551 -9.482 -12.796 1.00 52.06 119 MET A N 1
ATOM 936 C CA . MET A 1 119 ? 7.651 -8.716 -13.392 1.00 52.06 119 MET A CA 1
ATOM 937 C C . MET A 1 119 ? 9.021 -9.327 -13.064 1.00 52.06 119 MET A C 1
ATOM 939 O O . MET A 1 119 ? 9.858 -9.428 -13.951 1.00 52.06 119 MET A O 1
ATOM 943 N N . LEU A 1 120 ? 9.230 -9.799 -11.830 1.00 53.94 120 LEU A N 1
ATOM 944 C CA . LEU A 1 120 ? 10.482 -10.453 -11.427 1.00 53.94 120 LEU A CA 1
ATOM 945 C C . LEU A 1 120 ? 10.715 -11.775 -12.162 1.00 53.94 120 LEU A C 1
ATOM 947 O O . LEU A 1 120 ? 11.826 -12.021 -12.607 1.00 53.94 120 LEU A O 1
ATOM 951 N N . LYS A 1 121 ? 9.672 -12.589 -12.373 1.00 50.62 121 LYS A N 1
ATOM 952 C CA . LYS A 1 121 ? 9.794 -13.824 -13.164 1.00 50.62 121 LYS A CA 1
ATOM 953 C C . LYS A 1 121 ? 10.172 -13.546 -14.623 1.00 50.62 121 LYS A C 1
ATOM 955 O O . LYS A 1 121 ? 10.918 -14.314 -15.214 1.00 50.62 121 LYS A O 1
ATOM 960 N N . VAL A 1 122 ? 9.683 -12.439 -15.191 1.00 51.88 122 VAL A N 1
ATOM 961 C CA . VAL A 1 122 ? 10.084 -12.010 -16.537 1.00 51.88 122 VAL A CA 1
ATOM 962 C C . VAL A 1 122 ? 11.574 -11.670 -16.569 1.00 51.88 122 VAL A C 1
ATOM 964 O O . VAL A 1 122 ? 12.220 -12.045 -17.534 1.00 51.88 122 VAL A O 1
ATOM 967 N N . ILE A 1 123 ? 12.110 -11.028 -15.522 1.00 52.91 123 ILE A N 1
ATOM 968 C CA . ILE A 1 123 ? 13.533 -10.662 -15.394 1.00 52.91 123 ILE A CA 1
ATOM 969 C C . ILE A 1 123 ? 14.418 -11.897 -15.147 1.00 52.91 123 ILE A C 1
ATOM 971 O O . ILE A 1 123 ? 15.445 -12.050 -15.795 1.00 52.91 123 ILE A O 1
ATOM 975 N N . ASP A 1 124 ? 13.997 -12.820 -14.285 1.00 50.06 124 ASP A N 1
ATOM 976 C CA . ASP A 1 124 ? 14.760 -14.033 -13.954 1.00 50.06 124 ASP A CA 1
ATOM 977 C C . ASP A 1 124 ? 14.843 -15.021 -15.137 1.00 50.06 124 ASP A C 1
ATOM 979 O O . ASP A 1 124 ? 15.852 -15.687 -15.341 1.00 50.06 124 ASP A O 1
ATOM 983 N N . GLU A 1 125 ? 13.827 -15.057 -16.010 1.00 50.72 125 GLU A N 1
ATOM 984 C CA . GLU A 1 125 ? 13.863 -15.854 -17.249 1.00 50.72 125 GLU A CA 1
ATOM 985 C C . GLU A 1 125 ? 14.825 -15.302 -18.325 1.00 50.72 125 GLU A C 1
ATOM 987 O O . GLU A 1 125 ? 15.090 -15.998 -19.315 1.00 50.72 125 GLU A O 1
ATOM 992 N N . ILE A 1 126 ? 15.331 -14.075 -18.148 1.00 52.94 126 ILE A N 1
ATOM 993 C CA . ILE A 1 126 ? 16.295 -13.407 -19.039 1.00 52.94 126 ILE A CA 1
ATOM 994 C C . ILE A 1 126 ? 17.740 -13.703 -18.602 1.00 52.94 126 ILE A C 1
ATOM 996 O O . ILE A 1 126 ? 18.621 -13.789 -19.459 1.00 52.94 126 ILE A O 1
ATOM 1000 N N . ASN A 1 127 ? 17.981 -13.948 -17.310 1.00 48.97 127 ASN A N 1
ATOM 1001 C CA . ASN A 1 127 ? 19.313 -14.246 -16.789 1.00 48.97 127 ASN A CA 1
ATOM 1002 C C . ASN A 1 127 ? 19.769 -15.656 -17.215 1.00 48.97 127 ASN A C 1
ATOM 1004 O O . ASN A 1 127 ? 19.329 -16.676 -16.689 1.00 48.97 127 ASN A O 1
ATOM 1008 N N . GLY A 1 128 ? 20.658 -15.707 -18.215 1.00 54.16 128 GLY A N 1
ATOM 1009 C CA . GLY A 1 128 ? 21.350 -16.923 -18.666 1.00 54.16 128 GLY A CA 1
ATOM 1010 C C . GLY A 1 128 ? 20.962 -17.456 -20.051 1.00 54.16 128 GLY A C 1
ATOM 1011 O O . GLY A 1 128 ? 21.462 -18.505 -20.457 1.00 54.16 128 GLY A O 1
ATOM 1012 N N . LYS A 1 129 ? 20.090 -16.771 -20.805 1.00 61.19 129 LYS A N 1
ATOM 1013 C CA . LYS A 1 129 ? 19.722 -17.169 -22.179 1.00 61.19 129 LYS A CA 1
ATOM 1014 C C . LYS A 1 129 ? 20.294 -16.199 -23.207 1.00 61.19 129 LYS A C 1
ATOM 1016 O O . LYS A 1 129 ? 20.362 -15.004 -22.958 1.00 61.19 129 LYS A O 1
ATOM 1021 N N . LYS A 1 130 ? 20.663 -16.713 -24.389 1.00 63.94 130 LYS A N 1
ATOM 1022 C CA . LYS A 1 130 ? 21.199 -15.899 -25.492 1.00 63.94 130 LYS A CA 1
ATOM 1023 C C . LYS A 1 130 ? 20.238 -14.757 -25.831 1.00 63.94 130 LYS A C 1
ATOM 1025 O O . LYS A 1 130 ? 19.085 -14.994 -26.201 1.00 63.94 130 LYS A O 1
ATOM 1030 N N . LEU A 1 131 ? 20.741 -13.536 -25.707 1.00 73.62 131 LEU A N 1
ATOM 1031 C CA . LEU A 1 131 ? 20.045 -12.306 -26.049 1.00 73.62 131 LEU A CA 1
ATOM 1032 C C . LEU A 1 131 ? 20.321 -11.962 -27.510 1.00 73.62 131 LEU A C 1
ATOM 1034 O O . LEU A 1 131 ? 21.455 -12.060 -27.972 1.00 73.62 131 LEU A O 1
ATOM 1038 N N . THR A 1 132 ? 19.282 -11.577 -28.250 1.00 76.00 132 THR A N 1
ATOM 1039 C CA . THR A 1 132 ? 19.431 -11.097 -29.631 1.00 76.00 132 THR A CA 1
ATOM 1040 C C . THR A 1 132 ? 19.265 -9.580 -29.653 1.00 76.00 132 THR A C 1
ATOM 1042 O O . THR A 1 132 ? 18.230 -9.096 -29.179 1.00 76.00 132 THR A O 1
ATOM 1045 N N . PRO A 1 133 ? 20.243 -8.819 -30.177 1.00 79.06 133 PRO A N 1
ATOM 1046 C CA . PRO A 1 133 ? 20.125 -7.373 -30.288 1.00 79.06 133 PRO A CA 1
ATOM 1047 C C . PRO A 1 133 ? 19.073 -7.003 -31.338 1.00 79.06 133 PRO A C 1
ATOM 1049 O O . PRO A 1 133 ? 18.990 -7.605 -32.409 1.00 79.06 133 PRO A O 1
ATOM 1052 N N . VAL A 1 134 ? 18.259 -5.999 -31.029 1.00 85.25 134 VAL A N 1
ATOM 1053 C CA . VAL A 1 134 ? 17.216 -5.468 -31.906 1.00 85.25 134 VAL A CA 1
ATOM 1054 C C . VAL A 1 134 ? 17.148 -3.949 -31.775 1.00 85.25 134 VAL A C 1
ATOM 1056 O O . VAL A 1 134 ? 17.402 -3.383 -30.713 1.00 85.25 134 VAL A O 1
ATOM 1059 N N . ILE A 1 135 ? 16.761 -3.280 -32.856 1.00 86.12 135 ILE A N 1
ATOM 1060 C CA . ILE A 1 135 ? 16.518 -1.839 -32.865 1.00 86.12 135 ILE A CA 1
ATOM 1061 C C . ILE A 1 135 ? 15.018 -1.600 -32.706 1.00 86.12 135 ILE A C 1
ATOM 1063 O O . ILE A 1 135 ? 14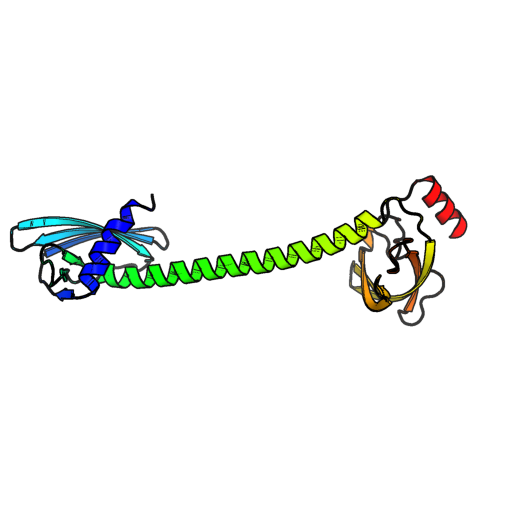.218 -2.121 -33.486 1.00 86.12 135 ILE A O 1
ATOM 1067 N N . VAL A 1 136 ? 14.629 -0.807 -31.705 1.00 88.06 136 VAL A N 1
ATOM 1068 C CA . VAL A 1 136 ? 13.216 -0.530 -31.408 1.00 88.06 136 VAL A CA 1
ATOM 1069 C C . VAL A 1 136 ? 12.927 0.964 -31.530 1.00 88.06 136 VAL A C 1
ATOM 1071 O O . VAL A 1 136 ? 13.591 1.766 -30.872 1.00 88.06 136 VAL A O 1
ATOM 1074 N N . PRO A 1 137 ? 11.911 1.369 -32.314 1.00 89.00 137 PRO A N 1
ATOM 1075 C CA . PRO A 1 137 ? 11.471 2.754 -32.343 1.00 89.00 137 PRO A CA 1
ATOM 1076 C C . PRO A 1 137 ? 10.698 3.086 -31.064 1.00 89.00 137 PRO A C 1
ATOM 1078 O O . PRO A 1 137 ? 9.663 2.481 -30.761 1.00 89.00 137 PRO A O 1
ATOM 1081 N N . ILE A 1 138 ? 11.168 4.091 -30.332 1.00 90.94 138 ILE A N 1
ATOM 1082 C CA . ILE A 1 138 ? 10.522 4.598 -29.121 1.00 90.94 138 ILE A CA 1
ATOM 1083 C C . ILE A 1 138 ? 10.049 6.038 -29.309 1.00 90.94 138 ILE A C 1
ATOM 1085 O O . ILE A 1 138 ? 10.537 6.794 -30.151 1.00 90.94 138 ILE A O 1
ATOM 1089 N N . LYS A 1 139 ? 9.102 6.439 -28.464 1.00 92.06 139 LYS A N 1
ATOM 1090 C CA . LYS A 1 139 ? 8.859 7.843 -28.142 1.00 92.06 139 LYS A CA 1
ATOM 1091 C C . LYS A 1 139 ? 9.480 8.135 -26.780 1.00 92.06 139 LYS A C 1
ATOM 1093 O O . LYS A 1 139 ? 9.052 7.550 -25.786 1.00 92.06 139 LYS A O 1
ATOM 1098 N N . LEU A 1 140 ? 10.448 9.040 -26.741 1.00 88.69 140 LEU A N 1
ATOM 1099 C CA . LEU A 1 140 ? 11.134 9.444 -25.522 1.00 88.69 140 LEU A CA 1
ATOM 1100 C C . LEU A 1 140 ? 10.415 10.637 -24.883 1.00 88.69 140 LEU A C 1
ATOM 1102 O O . LEU A 1 140 ? 10.116 11.630 -25.546 1.00 88.69 140 LEU A O 1
ATOM 1106 N N . ILE A 1 141 ? 10.122 10.535 -23.591 1.00 89.06 141 ILE A N 1
ATOM 1107 C CA . ILE A 1 141 ? 9.558 11.613 -22.780 1.00 89.06 141 ILE A CA 1
ATOM 1108 C C . ILE A 1 141 ? 10.523 11.868 -21.633 1.00 89.06 141 ILE A C 1
ATOM 1110 O O . ILE A 1 141 ? 10.747 10.986 -20.813 1.00 89.06 141 ILE A O 1
ATOM 1114 N N . THR A 1 142 ? 11.073 13.074 -21.557 1.00 85.50 142 THR A N 1
ATOM 1115 C CA . THR A 1 142 ? 12.003 13.456 -20.491 1.00 85.50 142 THR A CA 1
ATOM 1116 C C . THR A 1 142 ? 11.305 14.396 -19.524 1.00 85.50 142 THR A C 1
ATOM 1118 O O . THR A 1 142 ? 10.750 15.413 -19.941 1.00 85.50 142 THR A O 1
ATOM 1121 N N . TYR A 1 143 ? 11.341 14.068 -18.234 1.00 84.31 143 TYR A N 1
ATOM 1122 C CA . TYR A 1 143 ? 10.800 14.903 -17.170 1.00 84.31 143 TYR A CA 1
ATOM 1123 C C . TYR A 1 143 ? 11.788 14.982 -16.004 1.00 84.31 143 TYR A C 1
ATOM 1125 O O . TYR A 1 143 ? 11.974 14.025 -15.250 1.00 84.31 143 TYR A O 1
ATOM 1133 N N . GLY A 1 144 ? 12.438 16.139 -15.853 1.00 86.06 144 GLY A N 1
ATOM 1134 C CA . GLY A 1 144 ? 13.455 16.348 -14.822 1.00 86.06 144 GLY A CA 1
ATOM 1135 C C . GLY A 1 144 ? 14.595 15.331 -14.930 1.00 86.06 144 GLY A C 1
ATOM 1136 O O . GLY A 1 144 ? 15.302 15.294 -15.936 1.00 86.06 144 GLY A O 1
ATOM 1137 N N . LYS A 1 145 ? 14.760 14.507 -13.888 1.00 85.38 145 LYS A N 1
ATOM 1138 C CA . LYS A 1 145 ? 15.801 13.469 -13.794 1.00 85.38 145 LYS A CA 1
ATOM 1139 C C . LYS A 1 145 ? 15.420 12.134 -14.444 1.00 85.38 145 LYS A C 1
ATOM 1141 O O . LYS A 1 145 ? 16.268 11.254 -14.561 1.00 85.38 145 LYS A O 1
ATOM 1146 N N . THR A 1 146 ? 14.167 11.961 -14.860 1.00 87.00 146 THR A N 1
ATOM 1147 C CA . THR A 1 146 ? 13.663 10.691 -15.393 1.00 87.00 146 THR A CA 1
ATOM 1148 C C . THR A 1 146 ? 13.416 10.795 -16.895 1.00 87.00 146 THR A C 1
ATOM 1150 O O . THR A 1 146 ? 12.798 11.748 -17.373 1.00 87.00 146 THR A O 1
ATOM 1153 N N . MET A 1 147 ? 13.873 9.793 -17.642 1.00 86.81 147 MET A N 1
ATOM 1154 C CA . MET A 1 147 ? 13.536 9.590 -19.048 1.00 86.81 147 MET A CA 1
ATOM 1155 C C . MET A 1 147 ? 12.641 8.364 -19.187 1.00 86.81 147 MET A C 1
ATOM 1157 O O . MET A 1 147 ? 12.935 7.305 -18.647 1.00 86.81 147 MET A O 1
ATOM 1161 N N . THR A 1 148 ? 11.555 8.485 -19.936 1.00 90.50 148 THR A N 1
ATOM 1162 C CA . THR A 1 148 ? 10.607 7.400 -20.178 1.00 90.50 148 THR A CA 1
ATOM 1163 C C . THR A 1 148 ? 10.556 7.092 -21.667 1.00 90.50 148 THR A C 1
ATOM 1165 O O . THR A 1 148 ? 10.127 7.921 -22.470 1.00 90.50 148 THR A O 1
ATOM 1168 N N . ALA A 1 149 ? 10.961 5.882 -22.043 1.00 90.00 149 ALA A N 1
ATOM 1169 C CA . ALA A 1 149 ? 10.835 5.350 -23.391 1.00 90.00 149 ALA A CA 1
ATOM 1170 C C . ALA A 1 149 ? 9.510 4.594 -23.539 1.00 90.00 149 ALA A C 1
ATOM 1172 O O . ALA A 1 149 ? 9.294 3.558 -22.907 1.00 90.00 149 ALA A O 1
ATOM 1173 N N . LEU A 1 150 ? 8.622 5.102 -24.390 1.00 91.06 150 LEU A N 1
ATOM 1174 C CA . LEU A 1 150 ? 7.355 4.460 -24.731 1.00 91.06 150 LEU A CA 1
ATOM 1175 C C . LEU A 1 150 ? 7.485 3.698 -26.050 1.00 91.06 150 LEU A C 1
ATOM 1177 O O . LEU A 1 150 ? 7.825 4.294 -27.073 1.00 91.06 150 LEU A O 1
ATOM 1181 N N . TYR A 1 151 ? 7.144 2.412 -26.050 1.00 89.88 151 TYR A N 1
ATOM 1182 C CA . TYR A 1 151 ? 7.200 1.554 -27.237 1.00 89.88 151 TYR A CA 1
ATOM 1183 C C . TYR A 1 151 ? 6.027 0.580 -27.296 1.00 89.88 151 TYR A C 1
ATOM 1185 O O . TYR A 1 151 ? 5.238 0.448 -26.358 1.00 89.88 151 TYR A O 1
ATOM 1193 N N . ARG A 1 152 ? 5.879 -0.082 -28.444 1.00 87.75 152 ARG A N 1
ATOM 1194 C CA . ARG A 1 152 ? 4.939 -1.188 -28.623 1.00 87.75 152 ARG A CA 1
ATOM 1195 C C . ARG A 1 152 ? 5.714 -2.446 -28.949 1.00 87.75 152 ARG A C 1
ATOM 1197 O O . ARG A 1 152 ? 6.630 -2.401 -29.763 1.00 87.75 152 ARG A O 1
ATOM 1204 N N . ALA A 1 153 ? 5.311 -3.548 -28.342 1.00 85.12 153 ALA A N 1
ATOM 1205 C CA . ALA A 1 153 ? 5.870 -4.859 -28.613 1.00 85.12 153 ALA A CA 1
ATOM 1206 C C . ALA A 1 153 ? 4.775 -5.919 -28.511 1.00 85.12 153 ALA A C 1
ATOM 1208 O O . ALA A 1 153 ? 3.734 -5.695 -27.886 1.00 85.12 153 ALA A O 1
ATOM 1209 N N . ASN A 1 154 ? 5.010 -7.067 -29.137 1.00 81.25 154 ASN A N 1
ATOM 1210 C CA . ASN A 1 154 ? 4.159 -8.229 -28.942 1.00 81.25 154 ASN A CA 1
ATOM 1211 C C . ASN A 1 154 ? 4.622 -8.950 -27.675 1.00 81.25 154 ASN A C 1
ATOM 1213 O O . ASN A 1 154 ? 5.814 -9.188 -27.489 1.00 81.25 154 ASN A O 1
ATOM 1217 N N . ASN A 1 155 ? 3.683 -9.278 -26.795 1.00 77.62 155 ASN A N 1
ATOM 1218 C CA . ASN A 1 155 ? 3.982 -10.115 -25.641 1.00 77.62 155 ASN A CA 1
ATOM 1219 C C . ASN A 1 155 ? 4.255 -11.570 -26.080 1.00 77.62 155 ASN A C 1
ATOM 1221 O O . ASN A 1 155 ? 4.044 -11.933 -27.237 1.00 77.62 155 ASN A O 1
ATOM 1225 N N . ALA A 1 156 ? 4.653 -12.434 -25.142 1.00 71.38 156 ALA A N 1
ATOM 1226 C CA . ALA A 1 156 ? 4.865 -13.866 -25.400 1.00 71.38 156 ALA A CA 1
ATOM 1227 C C . ALA A 1 156 ? 3.620 -14.615 -25.941 1.00 71.38 156 ALA A C 1
ATOM 1229 O O . ALA A 1 156 ? 3.727 -15.751 -26.385 1.00 71.38 156 ALA A O 1
ATOM 1230 N N . GLN A 1 157 ? 2.437 -13.991 -25.911 1.00 73.31 157 GLN A N 1
ATOM 1231 C CA . GLN A 1 157 ? 1.168 -14.522 -26.422 1.00 73.31 157 GLN A CA 1
ATOM 1232 C C . GLN A 1 157 ? 0.793 -13.927 -27.796 1.00 73.31 157 GLN A C 1
ATOM 1234 O O . GLN A 1 157 ? -0.316 -14.148 -28.275 1.00 73.31 157 GLN A O 1
ATOM 1239 N N . GLY A 1 158 ? 1.678 -13.138 -28.421 1.00 75.56 158 GLY A N 1
ATOM 1240 C CA . GLY A 1 158 ? 1.445 -12.496 -29.720 1.00 75.56 158 GLY A CA 1
ATOM 1241 C C . GLY A 1 158 ? 0.546 -11.254 -29.680 1.00 75.56 158 GLY A C 1
ATOM 1242 O O . GLY A 1 158 ? 0.235 -10.688 -30.725 1.00 75.56 158 GLY A O 1
ATOM 1243 N N . VAL A 1 159 ? 0.136 -10.795 -28.495 1.00 81.25 159 VAL A N 1
ATOM 1244 C CA . VAL A 1 159 ? -0.724 -9.616 -28.328 1.00 81.25 159 VAL A CA 1
ATOM 1245 C C . VAL A 1 159 ? 0.125 -8.350 -28.315 1.00 81.25 159 VAL A C 1
ATOM 1247 O O . VAL A 1 159 ? 1.055 -8.221 -27.515 1.00 81.25 159 VAL A O 1
ATOM 1250 N N . ASN A 1 160 ? -0.224 -7.386 -29.167 1.00 83.56 160 ASN A N 1
ATOM 1251 C CA . ASN A 1 160 ? 0.445 -6.090 -29.218 1.00 83.56 160 ASN A CA 1
ATOM 1252 C C . ASN A 1 160 ? 0.044 -5.221 -28.017 1.00 83.56 160 ASN A C 1
ATOM 1254 O O . ASN A 1 160 ? -1.124 -4.855 -27.867 1.00 83.56 160 ASN A O 1
ATOM 1258 N N . ALA A 1 161 ? 1.015 -4.864 -27.180 1.00 84.56 161 ALA A N 1
ATOM 1259 C CA . ALA A 1 161 ? 0.808 -4.033 -26.001 1.00 84.56 161 ALA A CA 1
ATOM 1260 C C . ALA A 1 161 ? 1.739 -2.813 -26.000 1.00 84.56 161 ALA A C 1
ATOM 1262 O O . ALA A 1 161 ? 2.789 -2.786 -26.647 1.00 84.56 161 ALA A O 1
ATOM 1263 N N . LYS A 1 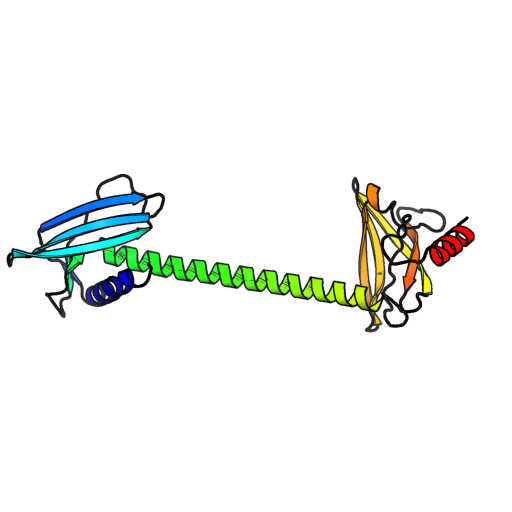162 ? 1.325 -1.771 -25.270 1.00 88.62 162 LYS A N 1
ATOM 1264 C CA . LYS A 1 162 ? 2.145 -0.580 -25.019 1.00 88.62 162 LYS A CA 1
ATOM 1265 C C . LYS A 1 162 ? 2.988 -0.811 -23.771 1.00 88.62 162 LYS A C 1
ATOM 1267 O O . LYS A 1 162 ? 2.448 -1.181 -22.731 1.00 88.62 162 LYS A O 1
ATOM 1272 N N . TYR A 1 163 ? 4.274 -0.517 -23.874 1.00 88.25 163 TYR A N 1
ATOM 1273 C CA . TYR A 1 163 ? 5.247 -0.642 -22.801 1.00 88.25 163 TYR A CA 1
ATOM 1274 C C . TYR A 1 163 ? 5.910 0.704 -22.522 1.00 88.25 163 TYR A C 1
ATOM 1276 O O . TYR A 1 163 ? 5.999 1.571 -23.397 1.00 88.25 163 TYR A O 1
ATOM 1284 N N . ALA A 1 164 ? 6.366 0.865 -21.284 1.00 88.94 164 ALA A N 1
ATOM 1285 C CA . ALA A 1 164 ? 7.126 2.014 -20.827 1.00 88.94 164 ALA A CA 1
ATOM 1286 C C . ALA A 1 164 ? 8.370 1.511 -20.092 1.00 88.94 164 ALA A C 1
ATOM 1288 O O . ALA A 1 164 ? 8.258 0.683 -19.188 1.00 88.94 164 ALA A O 1
ATOM 1289 N N . ALA A 1 165 ? 9.541 2.005 -20.481 1.00 88.62 165 ALA A N 1
ATOM 1290 C CA . ALA A 1 165 ? 10.783 1.815 -19.744 1.00 88.62 165 ALA A CA 1
ATOM 1291 C C . ALA A 1 165 ? 11.217 3.160 -19.163 1.00 88.62 165 ALA A C 1
ATOM 1293 O O . ALA A 1 165 ? 11.306 4.141 -19.898 1.00 88.62 165 ALA A O 1
ATOM 1294 N N . ASN A 1 166 ? 11.454 3.202 -17.854 1.00 89.25 166 ASN A N 1
ATOM 1295 C CA . ASN A 1 166 ? 11.939 4.392 -17.166 1.00 89.25 166 ASN A CA 1
ATOM 1296 C C . ASN A 1 166 ? 13.439 4.258 -16.922 1.00 89.25 166 ASN A C 1
ATOM 1298 O O . ASN A 1 166 ? 13.893 3.185 -16.535 1.00 89.25 166 ASN A O 1
ATOM 1302 N N . PHE A 1 167 ? 14.150 5.358 -17.115 1.00 86.75 167 PHE A N 1
ATOM 1303 C CA . PHE A 1 167 ? 15.583 5.505 -16.915 1.00 86.75 167 PHE A CA 1
ATOM 1304 C C . PHE A 1 167 ? 15.825 6.714 -16.025 1.00 86.75 167 PHE A C 1
ATOM 1306 O O . PHE A 1 167 ? 15.162 7.750 -16.164 1.00 86.75 167 PHE A O 1
ATOM 1313 N N . ASN A 1 168 ? 16.782 6.597 -15.123 1.00 85.75 168 ASN A N 1
ATOM 1314 C CA . ASN A 1 168 ? 17.301 7.713 -14.361 1.00 85.75 168 ASN A CA 1
ATOM 1315 C C . ASN A 1 168 ? 18.535 8.272 -15.075 1.00 85.75 168 ASN A C 1
ATOM 1317 O O . ASN A 1 168 ? 19.519 7.571 -15.278 1.00 85.75 168 ASN A O 1
ATOM 1321 N N . LYS A 1 169 ? 18.490 9.557 -15.433 1.00 79.94 169 LYS A N 1
ATOM 1322 C CA . LYS A 1 169 ? 19.569 10.226 -16.168 1.00 79.94 169 LYS A CA 1
ATOM 1323 C C . LYS A 1 169 ? 20.897 10.242 -15.398 1.00 79.94 169 LYS A C 1
ATOM 1325 O O . LYS A 1 169 ? 21.949 10.306 -16.015 1.00 79.94 169 LYS A O 1
ATOM 1330 N N . GLU A 1 170 ? 20.849 10.229 -14.066 1.00 81.06 170 GLU A N 1
ATOM 1331 C CA . GLU A 1 170 ? 22.048 10.329 -13.223 1.00 81.06 170 GLU A CA 1
ATOM 1332 C C . GLU A 1 170 ? 22.716 8.973 -12.978 1.00 81.06 170 GLU A C 1
ATOM 1334 O O . GLU A 1 170 ? 23.939 8.918 -12.901 1.00 81.06 170 GLU A O 1
ATOM 1339 N N . SER A 1 171 ? 21.938 7.893 -12.848 1.00 78.88 171 SER A N 1
ATOM 1340 C CA . SER A 1 171 ? 22.477 6.553 -12.569 1.00 78.88 171 SER A CA 1
ATOM 1341 C C . SER A 1 171 ? 22.620 5.684 -13.813 1.00 78.88 171 SER A C 1
ATOM 1343 O O . SER A 1 171 ? 23.590 4.943 -13.915 1.00 78.88 171 SER A O 1
ATOM 1345 N N . ASP A 1 172 ? 21.693 5.790 -14.764 1.00 79.12 172 ASP A N 1
ATOM 1346 C CA . ASP A 1 172 ? 21.579 4.852 -15.888 1.00 79.12 172 ASP A CA 1
ATOM 1347 C C . ASP A 1 172 ? 22.087 5.481 -17.203 1.00 79.12 172 ASP A C 1
ATOM 1349 O O . ASP A 1 172 ? 22.160 4.811 -18.228 1.00 79.12 172 ASP A O 1
ATOM 1353 N N . GLY A 1 173 ? 22.370 6.791 -17.217 1.00 79.62 173 GLY A N 1
ATOM 1354 C CA . GLY A 1 173 ? 22.740 7.573 -18.412 1.00 79.62 173 GLY A CA 1
ATOM 1355 C C . GLY A 1 173 ? 21.571 7.838 -19.375 1.00 79.62 173 GLY A C 1
ATOM 1356 O O . GLY A 1 173 ? 21.451 8.925 -19.936 1.00 79.62 173 GLY A O 1
ATOM 1357 N N . GLY A 1 174 ? 20.609 6.916 -19.450 1.00 85.94 174 GLY A N 1
ATOM 1358 C CA . GLY A 1 174 ? 19.469 6.960 -20.368 1.00 85.94 174 GLY A CA 1
ATOM 1359 C C . GLY A 1 174 ? 19.496 5.776 -21.337 1.00 85.94 174 GLY A C 1
ATOM 1360 O O . GLY A 1 174 ? 20.373 4.927 -21.229 1.00 85.94 174 GLY A O 1
ATOM 1361 N N . PRO A 1 175 ? 18.522 5.656 -22.254 1.00 89.19 175 PRO A N 1
ATOM 1362 C CA . PRO A 1 175 ? 18.532 4.586 -23.247 1.00 89.19 175 PRO A CA 1
ATOM 1363 C C . PRO A 1 175 ? 19.626 4.809 -24.302 1.00 89.19 175 PRO A C 1
ATOM 1365 O O . PRO A 1 175 ? 19.808 5.938 -24.747 1.00 89.19 175 PRO A O 1
ATOM 1368 N N . ILE A 1 176 ? 20.265 3.741 -24.788 1.00 87.88 176 ILE A N 1
ATOM 1369 C CA . ILE A 1 176 ? 21.228 3.828 -25.902 1.00 87.88 176 ILE A CA 1
ATOM 1370 C C . ILE A 1 176 ? 20.478 4.169 -27.194 1.00 87.88 176 ILE A C 1
ATOM 1372 O O . ILE A 1 176 ? 19.718 3.349 -27.721 1.00 87.88 176 ILE A O 1
ATOM 1376 N N . ILE A 1 177 ? 20.682 5.381 -27.711 1.00 88.31 177 ILE A N 1
ATOM 1377 C CA . ILE A 1 177 ? 20.027 5.887 -28.923 1.00 88.31 177 ILE A CA 1
ATOM 1378 C C . ILE A 1 177 ? 20.875 5.560 -30.157 1.00 88.31 177 ILE A C 1
ATOM 1380 O O . ILE A 1 177 ? 22.065 5.847 -30.194 1.00 88.31 177 ILE A O 1
ATOM 1384 N N . ILE A 1 178 ? 20.242 4.998 -31.190 1.00 84.56 178 ILE A N 1
ATOM 1385 C CA . ILE A 1 178 ? 20.856 4.723 -32.492 1.00 84.56 178 ILE A CA 1
ATOM 1386 C C . ILE A 1 178 ? 20.298 5.713 -33.521 1.00 84.56 178 ILE A C 1
ATOM 1388 O O . ILE A 1 178 ? 19.111 5.675 -33.859 1.00 84.56 178 ILE A O 1
ATOM 1392 N N . GLY A 1 179 ? 21.171 6.566 -34.057 1.00 81.62 179 GLY A N 1
ATOM 1393 C CA . GLY A 1 179 ? 20.819 7.590 -35.045 1.00 81.62 179 GLY A CA 1
ATOM 1394 C C . GLY A 1 179 ? 20.137 8.824 -34.443 1.00 81.62 179 GLY A C 1
ATOM 1395 O O . GLY A 1 179 ? 20.221 9.085 -33.245 1.00 81.62 179 GLY A O 1
ATOM 1396 N N . ASP A 1 180 ? 19.462 9.603 -35.291 1.00 83.31 180 ASP A N 1
ATOM 1397 C CA . ASP A 1 180 ? 18.953 10.923 -34.910 1.00 83.31 180 ASP A CA 1
ATOM 1398 C C . ASP A 1 180 ? 17.620 10.894 -34.149 1.00 83.31 180 ASP A C 1
ATOM 1400 O O . ASP A 1 180 ? 16.717 10.087 -34.398 1.00 83.31 180 ASP A O 1
ATOM 1404 N N . ILE A 1 181 ? 17.455 11.874 -33.259 1.00 83.81 181 ILE A N 1
ATOM 1405 C CA . ILE A 1 181 ? 16.198 12.128 -32.553 1.00 83.81 181 ILE A CA 1
ATOM 1406 C C . ILE A 1 181 ? 15.333 13.074 -33.391 1.00 83.81 181 ILE A C 1
ATOM 1408 O O . ILE A 1 181 ? 15.611 14.268 -33.498 1.00 83.81 181 ILE A O 1
ATOM 1412 N N . ILE A 1 182 ? 14.214 12.577 -33.922 1.00 82.25 182 ILE A N 1
ATOM 1413 C CA . ILE A 1 182 ? 13.270 13.376 -34.716 1.00 82.25 182 ILE A CA 1
ATOM 1414 C C . ILE A 1 182 ? 11.956 13.516 -33.948 1.00 82.25 182 ILE A C 1
ATOM 1416 O O . ILE A 1 182 ? 11.219 12.550 -33.753 1.00 82.25 182 ILE A O 1
ATOM 1420 N N . ARG A 1 183 ? 11.613 14.743 -33.531 1.00 80.00 183 ARG A N 1
ATOM 1421 C CA . ARG A 1 183 ? 10.342 15.062 -32.840 1.00 80.00 183 ARG A CA 1
ATOM 1422 C C . ARG A 1 183 ? 10.037 14.108 -31.669 1.00 80.00 183 ARG A C 1
ATOM 1424 O O . ARG A 1 183 ? 8.939 13.551 -31.600 1.00 80.00 183 ARG A O 1
ATOM 1431 N N . SER A 1 184 ? 10.987 13.914 -30.748 1.00 81.38 184 SER A N 1
ATOM 1432 C CA . SER A 1 184 ? 10.892 12.999 -29.584 1.00 81.38 184 SER A CA 1
ATOM 1433 C C . SER A 1 184 ? 10.756 11.505 -29.917 1.00 81.38 184 SER A C 1
ATOM 1435 O O . SER A 1 184 ? 10.462 10.701 -29.035 1.00 81.38 184 SER A O 1
ATOM 1437 N N . LYS A 1 185 ? 10.946 11.119 -31.182 1.00 87.12 185 LYS A N 1
ATOM 1438 C CA . LYS A 1 185 ? 11.037 9.722 -31.604 1.00 87.12 185 LYS A CA 1
ATOM 1439 C C . LYS A 1 185 ? 12.479 9.409 -31.958 1.00 87.12 185 LYS A C 1
ATOM 1441 O O . LYS A 1 185 ? 13.119 10.190 -32.658 1.00 87.12 185 LYS A O 1
ATOM 1446 N N . CYS A 1 186 ? 12.961 8.275 -31.487 1.00 89.19 186 CYS A N 1
ATOM 1447 C CA . CYS A 1 186 ? 14.292 7.785 -31.795 1.00 89.19 186 CYS A CA 1
ATOM 1448 C C . CYS A 1 186 ? 14.281 6.261 -31.831 1.00 89.19 186 CYS A C 1
ATOM 1450 O O . CYS A 1 186 ? 13.370 5.615 -31.303 1.00 89.19 186 CYS A O 1
ATOM 1452 N N . ASN A 1 187 ? 15.286 5.701 -32.486 1.00 90.25 187 ASN A N 1
ATOM 1453 C CA . ASN A 1 187 ? 15.555 4.279 -32.423 1.00 90.25 187 ASN A CA 1
ATOM 1454 C C . ASN A 1 187 ? 16.496 4.029 -31.250 1.00 90.25 187 ASN A C 1
ATOM 1456 O O . ASN A 1 187 ? 17.427 4.801 -31.034 1.00 90.25 187 ASN A O 1
ATOM 1460 N N . VAL A 1 188 ? 16.246 2.974 -30.486 1.00 90.94 188 VAL A N 1
ATOM 1461 C CA . VAL A 1 188 ? 17.110 2.584 -29.370 1.00 90.94 188 VAL A CA 1
ATOM 1462 C C . VAL A 1 188 ? 17.555 1.146 -29.503 1.00 90.94 188 VAL A C 1
ATOM 1464 O O . VAL A 1 188 ? 16.850 0.319 -30.095 1.00 90.94 188 VAL A O 1
ATOM 1467 N N . LEU A 1 189 ? 18.718 0.861 -28.927 1.00 88.38 189 LEU A N 1
ATOM 1468 C CA . LEU A 1 189 ? 19.215 -0.495 -28.798 1.00 88.38 189 LEU A CA 1
ATOM 1469 C C . LEU A 1 189 ? 18.432 -1.227 -27.705 1.00 88.38 189 LEU A C 1
ATOM 1471 O O . LEU A 1 189 ? 18.279 -0.749 -26.578 1.00 88.38 189 LEU A O 1
ATOM 1475 N N . ALA A 1 190 ? 17.926 -2.403 -28.045 1.00 88.50 190 ALA A N 1
ATOM 1476 C CA . ALA A 1 190 ? 17.250 -3.290 -27.121 1.00 88.50 190 ALA A CA 1
ATOM 1477 C C . ALA A 1 190 ? 17.707 -4.732 -27.340 1.00 88.50 190 ALA A C 1
ATOM 1479 O O . ALA A 1 190 ? 18.279 -5.076 -28.373 1.00 88.50 190 ALA A O 1
ATOM 1480 N N . VAL A 1 191 ? 17.416 -5.592 -26.374 1.00 85.75 191 VAL A N 1
ATOM 1481 C CA . VAL A 1 191 ? 17.677 -7.029 -26.454 1.00 85.75 191 VAL A CA 1
ATOM 1482 C C . VAL A 1 191 ? 16.389 -7.816 -26.269 1.00 85.75 191 VAL A C 1
ATOM 1484 O O . VAL A 1 191 ? 15.525 -7.451 -25.473 1.00 85.75 191 VAL A O 1
ATOM 1487 N N . ILE A 1 192 ? 16.245 -8.894 -27.033 1.00 82.88 192 ILE A N 1
ATOM 1488 C CA . ILE A 1 192 ? 15.126 -9.836 -26.942 1.00 82.88 192 ILE A CA 1
ATOM 1489 C C . ILE A 1 192 ? 15.673 -11.178 -26.456 1.00 82.88 192 ILE A C 1
ATOM 1491 O O . ILE A 1 192 ? 16.696 -11.657 -26.951 1.00 82.88 192 ILE A O 1
ATOM 1495 N N . GLY A 1 193 ? 14.979 -11.798 -25.503 1.00 75.56 193 GLY A N 1
ATOM 1496 C CA . GLY A 1 193 ? 15.286 -13.155 -25.056 1.00 75.56 193 GLY A CA 1
ATOM 1497 C C . GLY A 1 193 ? 14.628 -14.207 -25.952 1.00 75.56 193 GLY A C 1
ATOM 1498 O O . GLY A 1 193 ? 13.524 -14.010 -26.449 1.00 75.56 193 GLY A O 1
ATOM 1499 N N . GLN A 1 194 ? 15.255 -15.373 -26.110 1.00 68.44 194 GLN A N 1
ATOM 1500 C CA . GLN A 1 194 ? 14.762 -16.445 -26.991 1.00 68.44 194 GLN A CA 1
ATOM 1501 C C . GLN A 1 194 ? 13.308 -16.895 -26.711 1.00 68.44 194 GLN A C 1
ATOM 1503 O O . GLN A 1 194 ? 12.590 -17.260 -27.637 1.00 68.44 194 GLN A O 1
ATOM 1508 N N . ASN A 1 195 ? 12.858 -16.831 -25.451 1.00 65.12 195 ASN A N 1
ATOM 1509 C CA . ASN A 1 195 ? 11.490 -17.183 -25.034 1.00 65.12 195 ASN A CA 1
ATOM 1510 C C . ASN A 1 195 ? 10.591 -15.971 -24.743 1.00 65.12 195 ASN A C 1
ATOM 1512 O O . ASN A 1 195 ? 9.426 -16.149 -24.389 1.00 65.12 195 ASN A O 1
ATOM 1516 N N . ASN A 1 196 ? 11.112 -14.749 -24.851 1.00 69.88 196 ASN A N 1
ATOM 1517 C CA . ASN A 1 196 ? 10.371 -13.542 -24.519 1.00 69.88 196 ASN A CA 1
ATOM 1518 C C . ASN A 1 196 ? 10.501 -12.529 -25.650 1.00 69.88 196 ASN A C 1
ATOM 1520 O O . ASN A 1 196 ? 11.542 -11.907 -25.818 1.00 69.88 196 ASN A O 1
ATOM 1524 N N . SER A 1 197 ? 9.412 -12.336 -26.389 1.00 75.56 197 SER A N 1
ATOM 1525 C CA . SER A 1 197 ? 9.347 -11.414 -27.524 1.00 75.56 197 SER A CA 1
ATOM 1526 C C . SER A 1 197 ? 9.280 -9.933 -27.130 1.00 75.56 197 SER A C 1
ATOM 1528 O O . SER A 1 197 ? 9.249 -9.086 -28.020 1.00 75.56 197 SER A O 1
ATOM 1530 N N . VAL A 1 198 ? 9.236 -9.603 -25.831 1.00 83.94 198 VAL A N 1
ATOM 1531 C CA . VAL A 1 198 ? 9.231 -8.213 -25.355 1.00 83.94 198 VAL A CA 1
ATOM 1532 C C . VAL A 1 198 ? 10.670 -7.677 -25.318 1.00 83.94 198 VAL A C 1
ATOM 1534 O O . VAL A 1 198 ? 11.473 -8.185 -24.536 1.00 83.94 198 VAL A O 1
ATOM 1537 N N . PRO A 1 199 ? 11.006 -6.642 -26.111 1.00 85.88 199 PRO A N 1
ATOM 1538 C CA . PRO A 1 199 ? 12.335 -6.044 -26.110 1.00 85.88 199 PRO A CA 1
ATOM 1539 C C . PRO A 1 199 ? 12.642 -5.314 -24.804 1.00 85.88 199 PRO A C 1
ATOM 1541 O O . PRO A 1 199 ? 11.828 -4.537 -24.303 1.00 85.88 199 PRO A O 1
ATOM 1544 N N . ILE A 1 200 ? 13.855 -5.503 -24.300 1.00 87.19 200 ILE A N 1
ATOM 1545 C CA . ILE A 1 200 ? 14.399 -4.809 -23.136 1.00 87.19 200 ILE A CA 1
ATOM 1546 C C . ILE A 1 200 ? 15.337 -3.728 -23.652 1.00 87.19 200 ILE A C 1
ATOM 1548 O O . ILE A 1 200 ? 16.372 -4.030 -24.236 1.00 87.19 200 ILE A O 1
ATOM 1552 N N . ILE A 1 201 ? 14.966 -2.465 -23.468 1.00 89.00 201 ILE A N 1
ATOM 1553 C CA . ILE A 1 201 ? 15.785 -1.331 -23.912 1.00 89.00 201 ILE A CA 1
ATOM 1554 C C . ILE A 1 201 ? 17.023 -1.220 -23.017 1.00 89.00 201 ILE A C 1
ATOM 1556 O O . ILE A 1 201 ? 16.872 -1.145 -21.792 1.00 89.00 201 ILE A O 1
ATOM 1560 N N . LEU A 1 202 ? 18.205 -1.182 -23.629 1.00 87.81 202 LEU A N 1
ATOM 1561 C CA . LEU A 1 202 ? 19.478 -1.053 -22.927 1.00 87.81 202 LEU A CA 1
ATOM 1562 C C . LEU A 1 202 ? 19.742 0.397 -22.526 1.00 87.81 202 LEU A C 1
ATOM 1564 O O . LEU A 1 202 ? 19.369 1.330 -23.241 1.00 87.81 202 LEU A O 1
ATOM 1568 N N . ASP A 1 203 ? 20.362 0.562 -21.366 1.00 87.75 203 ASP A N 1
ATOM 1569 C CA . ASP A 1 203 ? 20.841 1.836 -20.847 1.00 87.75 203 ASP A CA 1
ATOM 1570 C C . ASP A 1 203 ? 22.327 2.051 -21.167 1.00 87.75 203 ASP A C 1
ATOM 1572 O O . ASP A 1 203 ? 23.058 1.084 -21.371 1.00 87.75 203 ASP A O 1
ATOM 1576 N N . GLU A 1 204 ? 22.772 3.308 -21.219 1.00 84.31 204 GLU A N 1
ATOM 1577 C CA . GLU A 1 204 ? 24.159 3.679 -21.558 1.00 84.31 204 GLU A CA 1
ATOM 1578 C C . GLU A 1 204 ? 25.192 3.076 -20.598 1.00 84.31 204 GLU A C 1
ATOM 1580 O O . GLU A 1 204 ? 26.303 2.754 -21.009 1.00 84.31 204 GLU A O 1
ATOM 1585 N N . ASN A 1 205 ? 24.809 2.877 -19.335 1.00 82.12 205 ASN A N 1
ATOM 1586 C CA . ASN A 1 205 ? 25.667 2.274 -18.319 1.00 82.12 205 ASN A CA 1
ATOM 1587 C C . ASN A 1 205 ? 25.530 0.741 -18.242 1.00 82.12 205 ASN A C 1
ATOM 1589 O O . ASN A 1 205 ? 26.100 0.131 -17.338 1.00 82.12 205 ASN A O 1
ATOM 1593 N N . PHE A 1 206 ? 24.783 0.118 -19.164 1.00 80.06 206 PHE A N 1
ATOM 1594 C CA . PHE A 1 206 ? 24.544 -1.328 -19.243 1.00 80.06 206 PHE A CA 1
ATOM 1595 C C . PHE A 1 206 ? 24.093 -1.979 -17.919 1.00 80.06 206 PHE A C 1
ATOM 1597 O O . PHE A 1 206 ? 24.342 -3.155 -17.674 1.00 80.06 206 PHE A O 1
ATOM 1604 N N . THR A 1 207 ? 23.397 -1.235 -17.060 1.00 79.19 207 THR A N 1
ATOM 1605 C CA . THR A 1 207 ? 22.987 -1.671 -15.714 1.00 79.19 207 THR A CA 1
ATOM 1606 C C . THR A 1 207 ? 21.763 -2.585 -15.702 1.00 79.19 207 THR A C 1
ATOM 1608 O O . THR A 1 207 ? 21.462 -3.215 -14.688 1.00 79.19 207 THR A O 1
ATOM 1611 N N . ARG A 1 208 ? 21.007 -2.651 -16.804 1.00 75.31 208 ARG A N 1
ATOM 1612 C CA . ARG A 1 208 ? 19.731 -3.385 -16.858 1.00 75.31 208 ARG A CA 1
ATOM 1613 C C . ARG A 1 208 ? 19.854 -4.879 -17.146 1.00 75.31 208 ARG A C 1
ATOM 1615 O O . ARG A 1 208 ? 18.848 -5.583 -17.026 1.00 75.31 208 ARG A O 1
ATOM 1622 N N . CYS A 1 209 ? 21.026 -5.359 -17.545 1.00 75.00 209 CYS A N 1
ATOM 1623 C CA . CYS A 1 209 ? 21.307 -6.780 -17.734 1.00 75.00 209 CYS A CA 1
ATOM 1624 C C . CYS A 1 209 ? 22.684 -7.109 -17.155 1.00 75.00 209 CYS A C 1
ATOM 1626 O O . CYS A 1 209 ? 23.583 -6.274 -17.199 1.00 75.00 209 CYS A O 1
ATOM 1628 N N . ASP A 1 210 ? 22.851 -8.332 -16.656 1.00 73.62 210 ASP A N 1
ATOM 1629 C CA . ASP A 1 210 ? 24.125 -8.814 -16.119 1.00 73.62 210 ASP A CA 1
ATOM 1630 C C . ASP A 1 210 ? 25.086 -9.168 -17.270 1.00 73.62 210 ASP A C 1
ATOM 1632 O O . ASP A 1 210 ? 25.303 -10.339 -17.584 1.00 73.62 210 ASP A O 1
ATOM 1636 N N . PHE A 1 211 ? 25.616 -8.150 -17.955 1.00 73.56 211 PHE A N 1
ATOM 1637 C CA . PHE A 1 211 ? 26.619 -8.336 -19.003 1.00 73.56 211 PHE A CA 1
ATOM 1638 C C . PHE A 1 211 ? 27.978 -8.700 -18.406 1.00 73.56 211 PHE A C 1
ATOM 1640 O O . PHE A 1 211 ? 28.394 -8.167 -17.378 1.00 73.56 211 PHE A O 1
ATOM 1647 N N . THR A 1 212 ? 28.705 -9.578 -19.090 1.00 77.31 212 THR A N 1
ATOM 1648 C CA . THR A 1 212 ? 30.123 -9.812 -18.797 1.00 77.31 212 THR A CA 1
ATOM 1649 C C . THR A 1 212 ? 30.990 -8.685 -19.360 1.00 77.31 212 THR A C 1
ATOM 1651 O O . THR A 1 212 ? 30.653 -8.092 -20.385 1.00 77.31 212 THR A O 1
ATOM 1654 N N . ASP A 1 213 ? 32.159 -8.440 -18.763 1.00 77.62 213 ASP A N 1
ATOM 1655 C CA . ASP A 1 213 ? 33.109 -7.427 -19.258 1.00 77.62 213 ASP A CA 1
ATOM 1656 C C . ASP A 1 213 ? 33.469 -7.634 -20.742 1.00 77.62 213 ASP A C 1
ATOM 1658 O O . ASP A 1 213 ? 33.602 -6.676 -21.503 1.00 77.62 213 ASP A O 1
ATOM 1662 N N . SER A 1 214 ? 33.565 -8.893 -21.189 1.00 75.50 214 SER A N 1
ATOM 1663 C CA . SER A 1 214 ? 33.806 -9.235 -22.596 1.00 75.50 214 SER A CA 1
ATOM 1664 C C . SER A 1 214 ? 32.655 -8.847 -23.525 1.00 75.50 214 SER A C 1
ATOM 1666 O O . SER A 1 214 ? 32.895 -8.441 -24.660 1.00 75.50 214 SER A O 1
ATOM 1668 N N . GLU A 1 215 ? 31.408 -8.965 -23.065 1.00 71.50 215 GLU A N 1
ATOM 1669 C CA . GLU A 1 215 ? 30.229 -8.575 -23.846 1.00 71.50 215 GLU A CA 1
ATOM 1670 C C . GLU A 1 215 ? 30.082 -7.055 -23.906 1.00 71.50 215 GLU A C 1
ATOM 1672 O O . GLU A 1 215 ? 29.767 -6.521 -24.968 1.00 71.50 215 GLU A O 1
ATOM 1677 N N . ILE A 1 216 ? 30.373 -6.357 -22.802 1.00 74.31 216 ILE A N 1
ATOM 1678 C CA . ILE A 1 216 ? 30.410 -4.890 -22.764 1.00 74.31 216 ILE A CA 1
ATOM 1679 C C . ILE A 1 216 ? 31.454 -4.374 -23.756 1.00 74.31 216 ILE A C 1
ATOM 1681 O O . ILE A 1 216 ? 31.149 -3.498 -24.561 1.00 74.31 216 ILE A O 1
ATOM 1685 N N . GLN A 1 217 ? 32.660 -4.951 -23.763 1.00 75.00 217 GLN A N 1
ATOM 1686 C CA . GLN A 1 217 ? 33.723 -4.518 -24.668 1.00 75.00 217 GLN A CA 1
ATOM 1687 C C . GLN A 1 217 ? 33.348 -4.712 -26.144 1.00 75.00 217 GLN A C 1
ATOM 1689 O O . GLN A 1 217 ? 33.568 -3.813 -26.954 1.00 75.00 217 GLN A O 1
ATOM 1694 N N . ALA A 1 218 ? 32.731 -5.848 -26.485 1.00 76.94 218 ALA A N 1
ATOM 1695 C CA . ALA A 1 218 ? 32.249 -6.110 -27.839 1.00 76.94 218 ALA A CA 1
ATOM 1696 C C . ALA A 1 218 ? 31.118 -5.149 -28.254 1.00 76.94 218 ALA A C 1
ATOM 1698 O O . ALA A 1 218 ? 31.061 -4.714 -29.402 1.00 76.94 218 ALA A O 1
ATOM 1699 N N . LEU A 1 219 ? 30.220 -4.792 -27.329 1.00 75.56 219 LEU A N 1
ATOM 1700 C CA . LEU A 1 219 ? 29.168 -3.805 -27.584 1.00 75.56 219 LEU A CA 1
ATOM 1701 C C . LEU A 1 219 ? 29.746 -2.403 -27.793 1.00 75.56 219 LEU A C 1
ATOM 1703 O O . LEU A 1 219 ? 29.311 -1.710 -28.708 1.00 75.56 219 LEU A O 1
ATOM 1707 N N . ILE A 1 220 ? 30.734 -2.002 -26.990 1.00 75.56 220 ILE A N 1
ATOM 1708 C CA . ILE A 1 220 ? 31.421 -0.714 -27.141 1.00 75.56 220 ILE A CA 1
ATOM 1709 C C . ILE A 1 220 ? 32.108 -0.630 -28.508 1.00 75.56 220 ILE A C 1
ATOM 1711 O O . ILE A 1 220 ? 31.953 0.379 -29.185 1.00 75.56 220 ILE A O 1
ATOM 1715 N N . GLU A 1 221 ? 32.802 -1.686 -28.942 1.00 75.19 221 GLU A N 1
ATOM 1716 C CA . GLU A 1 221 ? 33.488 -1.733 -30.245 1.00 75.19 221 GLU A CA 1
ATOM 1717 C C . GLU A 1 221 ? 32.526 -1.592 -31.436 1.00 75.19 221 GLU A C 1
ATOM 1719 O O . GLU A 1 221 ? 32.866 -0.988 -32.447 1.00 75.19 221 GLU A O 1
ATOM 1724 N N . VAL A 1 222 ? 31.306 -2.124 -31.325 1.00 73.62 222 VAL A N 1
ATOM 1725 C CA . VAL A 1 222 ? 30.284 -2.009 -32.381 1.00 73.62 222 VAL A CA 1
ATOM 1726 C C . VAL A 1 222 ? 29.583 -0.644 -32.366 1.00 73.62 222 VAL A C 1
ATOM 1728 O O . VAL A 1 222 ? 29.037 -0.225 -33.388 1.00 73.62 222 VAL A O 1
ATOM 1731 N N . LEU A 1 223 ? 29.551 0.032 -31.215 1.00 68.31 223 LEU A N 1
ATOM 1732 C CA . LEU A 1 223 ? 28.884 1.325 -31.032 1.00 68.31 223 LEU A CA 1
ATOM 1733 C C . LEU A 1 223 ? 29.806 2.536 -31.268 1.00 68.31 223 LEU A C 1
ATOM 1735 O O . LEU A 1 223 ? 29.283 3.641 -31.430 1.00 68.31 223 LEU A O 1
ATOM 1739 N N . SER A 1 224 ? 31.131 2.344 -31.267 1.00 63.16 224 SER A N 1
ATOM 1740 C CA . SER A 1 224 ? 32.149 3.363 -31.582 1.00 63.16 224 SER A CA 1
ATOM 1741 C C . SER A 1 224 ? 32.320 3.587 -33.080 1.00 63.16 224 SER A C 1
ATOM 1743 O O . SER A 1 224 ? 32.430 4.766 -33.484 1.00 63.16 224 SER A O 1
#

Radius of gyration: 34.84 Å; chains: 1; bounding box: 70×34×86 Å